Protein AF-A0A060X430-F1 (afdb_monomer_lite)

Organism: Oncorhynchus mykiss (NCBI:txid8022)

InterPro domains:
  IPR012926 TMEM120A/B [PF07851] (10-224)
  IPR012926 TMEM120A/B [PTHR21433] (5-221)

Structure (mmCIF, N/CA/C/O backbone):
data_AF-A0A060X430-F1
#
_entry.id   AF-A0A060X430-F1
#
loop_
_atom_site.group_PDB
_atom_site.id
_atom_site.type_symbol
_atom_site.label_atom_id
_atom_site.label_alt_id
_atom_site.label_comp_id
_atom_site.label_asym_id
_atom_site.label_entity_id
_atom_site.label_seq_id
_atom_site.pdbx_PDB_ins_code
_atom_site.Cartn_x
_atom_site.Cartn_y
_atom_site.Cartn_z
_atom_site.occupancy
_atom_site.B_iso_or_equiv
_atom_site.auth_seq_id
_atom_site.auth_comp_id
_atom_site.auth_asym_id
_atom_site.auth_atom_id
_atom_site.pdbx_PDB_model_num
ATOM 1 N N . MET A 1 1 ? -22.296 20.755 -45.616 1.00 52.59 1 MET A N 1
ATOM 2 C CA . MET A 1 1 ? -21.289 21.792 -45.305 1.00 52.59 1 MET A CA 1
ATOM 3 C C . MET A 1 1 ? -20.437 21.275 -44.155 1.00 52.59 1 MET A C 1
ATOM 5 O O . MET A 1 1 ? -21.030 20.718 -43.238 1.00 52.59 1 MET A O 1
ATOM 9 N N . PRO A 1 2 ? -19.099 21.364 -44.216 1.00 56.28 2 PRO A N 1
ATOM 10 C CA . PRO A 1 2 ? -18.246 21.009 -43.081 1.00 56.28 2 PRO A CA 1
ATOM 11 C C . PRO A 1 2 ? -18.562 21.927 -41.885 1.00 56.28 2 PRO A C 1
ATOM 13 O O . PRO A 1 2 ? -18.931 23.084 -42.114 1.00 56.28 2 PRO A O 1
ATOM 16 N N . PRO A 1 3 ? -18.471 21.435 -40.635 1.00 65.56 3 PRO A N 1
ATOM 17 C CA . PRO A 1 3 ? -18.712 22.267 -39.459 1.00 65.56 3 PRO A CA 1
ATOM 18 C C . PRO A 1 3 ? -17.780 23.484 -39.492 1.00 65.56 3 PRO A C 1
ATOM 20 O O . PRO A 1 3 ? -16.596 23.360 -39.813 1.00 65.56 3 PRO A O 1
ATOM 23 N N . SER A 1 4 ? -18.327 24.673 -39.226 1.00 80.75 4 SER A N 1
ATOM 24 C CA . SER A 1 4 ? -17.532 25.900 -39.214 1.00 80.75 4 SER A CA 1
ATOM 25 C C . SER A 1 4 ? -16.516 25.839 -38.071 1.00 80.75 4 SER A C 1
ATOM 27 O O . SER A 1 4 ? -16.811 25.331 -36.990 1.00 80.75 4 SER A O 1
ATOM 29 N N . LEU A 1 5 ? -15.317 26.384 -38.293 1.00 84.00 5 LEU A N 1
ATOM 30 C CA . LEU A 1 5 ? -14.271 26.481 -37.265 1.00 84.00 5 LEU A CA 1
ATOM 31 C C . LEU A 1 5 ? -14.801 27.127 -35.971 1.00 84.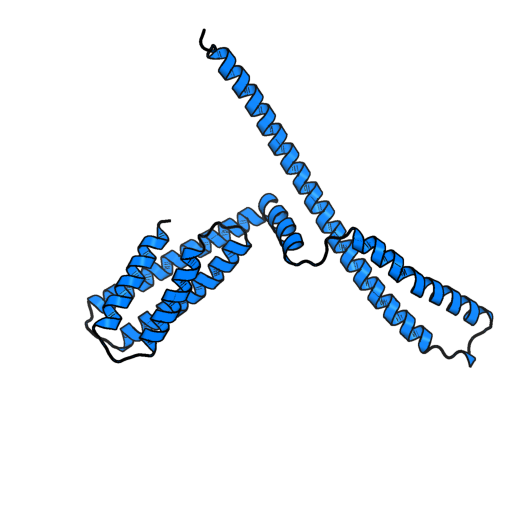00 5 LEU A C 1
ATOM 33 O O . LEU A 1 5 ? -14.428 26.730 -34.874 1.00 84.00 5 LEU A O 1
ATOM 37 N N . THR A 1 6 ? -15.724 28.079 -36.106 1.00 86.19 6 THR A N 1
ATOM 38 C CA . THR A 1 6 ? -16.410 28.740 -34.994 1.00 86.19 6 THR A CA 1
ATOM 39 C C . THR A 1 6 ? -17.241 27.769 -34.153 1.00 86.19 6 THR A C 1
ATOM 41 O O . THR A 1 6 ? -17.176 27.835 -32.931 1.00 86.19 6 THR A O 1
ATOM 44 N N . ALA A 1 7 ? -17.970 26.838 -34.780 1.00 88.25 7 ALA A N 1
ATOM 45 C CA . ALA A 1 7 ? -18.732 25.820 -34.058 1.00 88.25 7 ALA A CA 1
ATOM 46 C C . ALA A 1 7 ? -17.806 24.853 -33.301 1.00 88.25 7 ALA A C 1
ATOM 48 O O . ALA A 1 7 ? -18.084 24.509 -32.159 1.00 88.25 7 ALA A O 1
ATOM 49 N N . ALA A 1 8 ? -16.670 24.474 -33.900 1.00 87.31 8 ALA A N 1
ATOM 50 C CA . ALA A 1 8 ? -15.681 23.618 -33.243 1.00 87.31 8 ALA A CA 1
ATOM 51 C C . ALA A 1 8 ? -15.001 24.302 -32.040 1.00 87.31 8 ALA A C 1
ATOM 53 O O . ALA A 1 8 ? -14.771 23.659 -31.020 1.00 87.31 8 ALA A O 1
ATOM 54 N N . LEU A 1 9 ? -14.702 25.603 -32.135 1.00 89.62 9 LEU A N 1
ATOM 55 C CA . LEU A 1 9 ? -14.130 26.376 -31.025 1.00 89.62 9 LEU A CA 1
ATOM 56 C C . LEU A 1 9 ? -15.118 26.545 -29.866 1.00 89.62 9 LEU A C 1
ATOM 58 O O . LEU A 1 9 ? -14.723 26.450 -28.708 1.00 89.62 9 LEU A O 1
ATOM 62 N N . GLN A 1 10 ? -16.394 26.768 -30.174 1.00 92.12 10 GLN A N 1
ATOM 63 C CA . GLN A 1 10 ? -17.435 26.891 -29.159 1.00 92.12 10 GLN A CA 1
ATOM 64 C C . GLN A 1 10 ? -17.684 25.556 -28.438 1.00 92.12 10 GLN A C 1
ATOM 66 O O . GLN A 1 10 ? -17.832 25.539 -27.217 1.00 92.12 10 GLN A O 1
ATOM 71 N N . GLU A 1 11 ? -17.662 24.441 -29.175 1.00 93.38 11 GLU A N 1
ATOM 72 C CA . GLU A 1 11 ? -17.731 23.092 -28.601 1.00 93.38 11 GLU A CA 1
ATOM 73 C C . GLU A 1 11 ? -16.529 22.811 -27.686 1.00 93.38 11 GLU A C 1
ATOM 75 O O . GLU A 1 11 ? -16.696 22.340 -26.564 1.00 93.38 11 GLU A O 1
ATOM 80 N N . TRP A 1 12 ? -15.316 23.169 -28.123 1.00 89.62 12 TRP A N 1
ATOM 81 C CA . TRP A 1 12 ? -14.106 23.027 -27.311 1.00 89.62 12 TRP A CA 1
ATOM 82 C C . TRP A 1 12 ? -14.192 23.808 -25.994 1.00 89.62 12 TRP A C 1
ATOM 84 O O . TRP A 1 12 ? -13.845 23.284 -24.939 1.00 89.62 12 TRP A O 1
ATOM 94 N N . GLU A 1 13 ? -14.702 25.041 -26.026 1.00 91.44 13 GLU A N 1
ATOM 95 C CA . GLU A 1 13 ? -14.879 25.842 -24.812 1.00 91.44 13 GLU A CA 1
ATOM 96 C C . GLU A 1 13 ? -15.921 25.232 -23.854 1.00 91.44 13 GLU A C 1
ATOM 98 O O . GLU A 1 13 ? -15.775 25.335 -22.633 1.00 91.44 13 GLU A O 1
ATOM 103 N N . SER A 1 14 ? -16.959 24.575 -24.385 1.00 93.25 14 SER A N 1
ATOM 104 C CA . SER A 1 14 ? -17.915 23.808 -23.575 1.00 93.25 14 SER A CA 1
ATOM 105 C C . SER A 1 14 ? -17.239 22.610 -22.909 1.00 93.25 14 SER A C 1
ATOM 107 O O . SER A 1 14 ? -17.350 22.436 -21.694 1.00 93.25 14 SER A O 1
ATOM 109 N N . LEU A 1 15 ? -16.469 21.835 -23.678 1.00 89.69 15 LEU A N 1
ATOM 110 C CA . LEU A 1 15 ? -15.737 20.669 -23.179 1.00 89.69 15 LEU A CA 1
ATOM 111 C C . LEU A 1 15 ? -14.709 21.041 -22.105 1.00 89.69 15 LEU A C 1
ATOM 113 O O . LEU A 1 15 ? -14.573 20.323 -21.117 1.00 89.69 15 LEU A O 1
ATOM 117 N N . GLU A 1 16 ? -14.020 22.174 -22.248 1.00 85.62 16 GLU A N 1
ATOM 118 C CA . GLU A 1 16 ? -13.063 22.650 -21.243 1.00 85.62 16 GLU A CA 1
ATOM 119 C C . GLU A 1 16 ? -13.767 23.007 -19.919 1.00 85.62 16 GLU A C 1
ATOM 121 O O . GLU A 1 16 ? -13.288 22.677 -18.831 1.00 85.62 16 GLU A O 1
ATOM 126 N N . LYS A 1 17 ? -14.956 23.622 -19.988 1.00 90.88 17 LYS A N 1
ATOM 127 C CA . LYS A 1 17 ? -15.771 23.916 -18.795 1.00 90.88 17 LYS A CA 1
ATOM 128 C C . LYS A 1 17 ? -16.249 22.636 -18.112 1.00 90.88 17 LYS A C 1
ATOM 130 O O . LYS A 1 17 ? -16.155 22.534 -16.888 1.00 90.88 17 LYS A O 1
ATOM 135 N N . GLU A 1 18 ? -16.729 21.661 -18.880 1.00 90.62 18 GLU A N 1
ATOM 136 C CA . GLU A 1 18 ? -17.130 20.348 -18.358 1.00 90.62 18 GLU A CA 1
ATOM 137 C C . GLU A 1 18 ? -15.950 19.615 -17.714 1.00 90.62 18 GLU A C 1
ATOM 139 O O . GLU A 1 18 ? -16.073 19.080 -16.610 1.00 90.62 18 GLU A O 1
ATOM 144 N N . TYR A 1 19 ? -14.779 19.651 -18.349 1.00 75.31 19 TYR A N 1
ATOM 145 C CA . TYR A 1 19 ? -13.559 19.063 -17.810 1.00 75.31 19 TYR A CA 1
ATOM 146 C C . TYR A 1 19 ? -13.201 19.651 -16.439 1.00 75.31 19 TYR A C 1
ATOM 148 O O . TYR A 1 19 ? -12.973 18.898 -15.487 1.00 75.31 19 TYR A O 1
ATOM 156 N N . HIS A 1 20 ? -13.234 20.976 -16.287 1.00 77.00 20 HIS A N 1
ATOM 157 C CA . HIS A 1 20 ? -12.988 21.618 -14.994 1.00 77.00 20 HIS A CA 1
ATOM 158 C C . HIS A 1 20 ? -14.018 21.229 -13.922 1.00 77.00 20 HIS A C 1
ATOM 160 O O . HIS A 1 20 ? -13.641 20.964 -12.777 1.00 77.00 20 HIS A O 1
ATOM 166 N N . GLN A 1 21 ? -15.300 21.119 -14.278 1.00 87.88 21 GLN A N 1
ATOM 167 C CA . GLN A 1 21 ? -16.338 20.653 -13.348 1.00 87.88 21 GLN A CA 1
ATOM 168 C C . GLN A 1 21 ? -16.114 19.200 -12.908 1.00 87.88 21 GLN A C 1
ATOM 170 O O . GLN A 1 21 ? -16.306 18.863 -11.733 1.00 87.88 21 GLN A O 1
ATOM 175 N N . ILE A 1 22 ? -15.671 18.335 -13.825 1.00 79.31 22 ILE A N 1
ATOM 176 C CA . ILE A 1 22 ? -15.309 16.946 -13.519 1.00 79.31 22 ILE A CA 1
ATOM 177 C C . ILE A 1 22 ? -14.115 16.909 -12.561 1.00 79.31 22 ILE A C 1
ATOM 179 O O . ILE 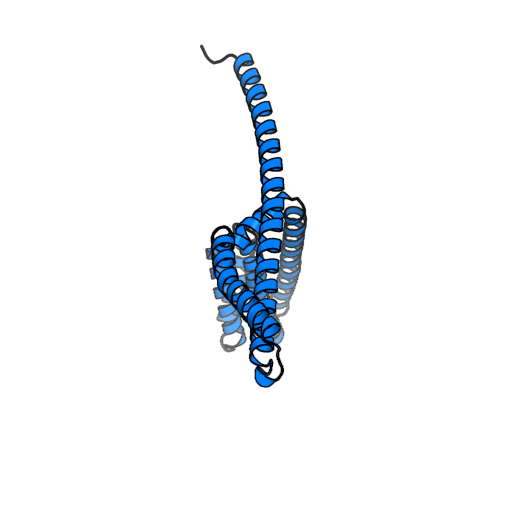A 1 22 ? -14.147 16.162 -11.580 1.00 79.31 22 ILE A O 1
ATOM 183 N N . GLN A 1 23 ? -13.086 17.731 -12.791 1.00 74.31 23 GLN A N 1
ATOM 184 C CA . GLN A 1 23 ? -11.925 17.819 -11.900 1.00 74.31 23 GLN A CA 1
ATOM 185 C C . GLN A 1 23 ? -12.320 18.238 -10.478 1.00 74.31 23 GLN A C 1
ATOM 187 O O . GLN A 1 23 ? -11.864 17.631 -9.504 1.00 74.31 23 GLN A O 1
ATOM 192 N N . GLU A 1 24 ? -13.189 19.241 -10.338 1.00 75.56 24 GLU A N 1
ATOM 193 C CA . GLU A 1 24 ? -13.670 19.688 -9.030 1.00 75.56 24 GLU A CA 1
ATOM 194 C C . GLU A 1 24 ? -14.523 18.618 -8.335 1.00 75.56 24 GLU A C 1
ATOM 196 O O . GLU A 1 24 ? -14.308 18.317 -7.157 1.00 75.56 24 GLU A O 1
ATOM 201 N N . SER A 1 25 ? -15.436 17.986 -9.074 1.00 79.12 25 SER A N 1
ATOM 202 C CA . SER A 1 25 ? -16.277 16.898 -8.562 1.00 79.12 25 SER A CA 1
ATOM 203 C C . SER A 1 25 ? -15.438 15.709 -8.093 1.00 79.12 25 SER A C 1
ATOM 205 O O . SER A 1 25 ? -15.682 15.153 -7.021 1.00 79.12 25 SER A O 1
ATOM 207 N N . HIS A 1 26 ? -14.399 15.352 -8.850 1.00 78.06 26 HIS A N 1
ATOM 208 C CA . HIS A 1 26 ? -13.452 14.303 -8.484 1.00 78.06 26 HIS A CA 1
ATOM 209 C C . HIS A 1 26 ? -12.678 14.658 -7.206 1.00 78.06 26 HIS A C 1
ATOM 211 O O . HIS A 1 26 ? -12.554 13.825 -6.305 1.00 78.06 26 HIS A O 1
ATOM 217 N N . ARG A 1 27 ? -12.220 15.911 -7.072 1.00 75.56 27 ARG A N 1
ATOM 218 C CA . ARG A 1 27 ? -11.559 16.402 -5.852 1.00 75.56 27 ARG A CA 1
ATOM 219 C C . ARG A 1 27 ? -12.471 16.273 -4.628 1.00 75.56 27 ARG A C 1
ATOM 221 O O . ARG A 1 27 ? -12.027 15.789 -3.588 1.00 75.56 27 ARG A O 1
ATOM 228 N N . LEU A 1 28 ? -13.736 16.675 -4.746 1.00 82.75 28 LEU A N 1
ATOM 229 C CA . LEU A 1 28 ? -14.722 16.565 -3.664 1.00 82.75 28 LEU A CA 1
ATOM 230 C C . LEU A 1 28 ? -15.023 15.106 -3.302 1.00 82.75 28 LEU A C 1
ATOM 232 O O . LEU A 1 28 ? -15.065 14.765 -2.119 1.00 82.75 28 LEU A O 1
ATOM 236 N N . TYR A 1 29 ? -15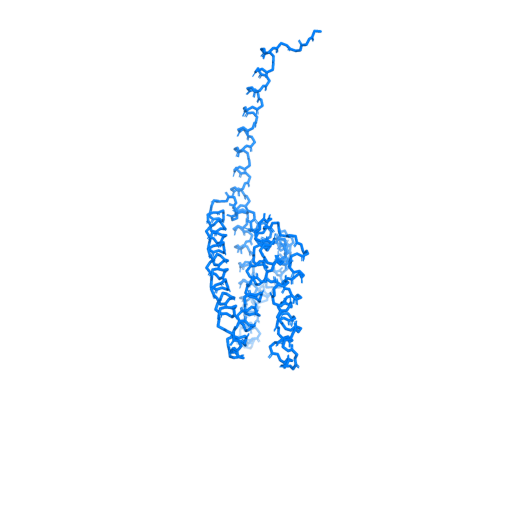.189 14.241 -4.304 1.00 81.94 29 TYR A N 1
ATOM 237 C CA . TYR A 1 29 ? -15.383 12.804 -4.107 1.00 81.94 29 TYR A CA 1
ATOM 238 C C . TYR A 1 29 ? -14.269 12.200 -3.242 1.00 81.94 29 TYR A C 1
ATOM 240 O O . TYR A 1 29 ? -14.547 11.480 -2.283 1.00 81.94 29 TYR A O 1
ATOM 248 N N . LEU A 1 30 ? -13.014 12.550 -3.520 1.00 74.44 30 LEU A N 1
ATOM 249 C CA . LEU A 1 30 ? -11.864 12.028 -2.785 1.00 74.44 30 LEU A CA 1
ATOM 250 C C . LEU A 1 30 ? -11.787 12.530 -1.348 1.00 74.44 30 LEU A C 1
ATOM 252 O O . LEU A 1 30 ? -11.510 11.738 -0.450 1.00 74.44 30 LEU A O 1
ATOM 256 N N . GLN A 1 31 ? -12.095 13.808 -1.114 1.00 77.56 31 GLN A N 1
ATOM 257 C CA . GLN A 1 31 ? -12.196 14.345 0.246 1.00 77.56 31 GLN A CA 1
ATOM 258 C C . GLN A 1 31 ? -13.240 13.573 1.064 1.00 77.56 31 GLN A C 1
ATOM 260 O O . GLN A 1 31 ? -12.985 13.178 2.201 1.00 77.56 31 GLN A O 1
ATOM 265 N N . LYS A 1 32 ? -14.402 13.279 0.469 1.00 84.31 32 LYS A N 1
ATOM 266 C CA . LYS A 1 32 ? -15.442 12.480 1.129 1.00 84.31 32 LYS A CA 1
ATOM 267 C C . LYS A 1 32 ? -15.033 11.032 1.349 1.00 84.31 32 LYS A C 1
ATOM 269 O O . LYS A 1 32 ? -15.343 10.470 2.399 1.00 84.31 32 LYS A O 1
ATOM 274 N N . LEU A 1 33 ? -14.297 10.444 0.416 1.00 80.62 33 LEU A N 1
ATOM 275 C CA . LEU A 1 33 ? -13.769 9.094 0.565 1.00 80.62 33 LEU A CA 1
ATOM 276 C C . LEU A 1 33 ? -12.767 8.998 1.732 1.00 80.62 33 LEU A C 1
ATOM 278 O O . LEU A 1 33 ? -12.808 8.034 2.500 1.00 80.62 33 LEU A O 1
ATOM 282 N N . GLU A 1 34 ? -11.918 10.009 1.916 1.00 76.69 34 GLU A N 1
ATOM 283 C CA . GLU A 1 34 ? -10.995 10.099 3.053 1.00 76.69 34 GLU A CA 1
ATOM 284 C C . GLU A 1 34 ? -11.733 10.242 4.393 1.00 76.69 34 GLU A C 1
ATOM 286 O O . GLU A 1 34 ? -11.451 9.495 5.338 1.00 76.69 34 GLU A O 1
ATOM 291 N N . GLU A 1 35 ? -12.715 11.148 4.470 1.00 83.88 35 GLU A N 1
ATOM 292 C CA . GLU A 1 35 ? -13.564 11.324 5.657 1.00 83.88 35 GLU A CA 1
ATOM 293 C C . GLU A 1 35 ? -14.230 9.997 6.061 1.00 83.88 35 GLU A C 1
ATOM 295 O O . GLU A 1 35 ? -14.165 9.584 7.225 1.00 83.88 35 GLU A O 1
ATOM 300 N N . VAL A 1 36 ? -14.815 9.289 5.089 1.00 84.69 36 VAL A N 1
ATOM 301 C CA . VAL A 1 36 ? -15.457 7.984 5.300 1.00 84.69 36 VAL A CA 1
ATOM 302 C C . VAL A 1 36 ? -14.445 6.939 5.773 1.00 84.69 36 VAL A C 1
ATOM 304 O O . VAL A 1 36 ? -14.709 6.240 6.752 1.00 84.69 36 VAL A O 1
ATOM 307 N N . SER A 1 37 ? -13.268 6.861 5.151 1.00 80.69 37 SER A N 1
ATOM 308 C CA . SER A 1 37 ? -12.202 5.925 5.539 1.00 80.69 37 SER A CA 1
ATOM 309 C C . SER A 1 37 ? -11.743 6.139 6.989 1.00 80.69 37 SER A C 1
ATOM 311 O O . SER A 1 37 ? -11.603 5.188 7.772 1.00 80.69 37 SER A O 1
ATOM 313 N N . LYS A 1 38 ? -11.594 7.401 7.407 1.00 83.00 38 LYS A N 1
ATOM 314 C CA . LYS A 1 38 ? -11.251 7.757 8.791 1.00 83.00 38 LYS A CA 1
ATOM 315 C C . LYS A 1 38 ? -12.338 7.320 9.774 1.00 83.00 38 LYS A C 1
ATOM 317 O O . LYS A 1 38 ? -12.024 6.734 10.814 1.00 83.00 38 LYS A O 1
ATOM 322 N N . LEU A 1 39 ? -13.607 7.562 9.447 1.00 88.75 39 LEU A N 1
ATOM 323 C CA . LEU A 1 39 ? -14.743 7.126 10.265 1.00 88.75 39 LEU A CA 1
ATOM 324 C C . LEU A 1 39 ? -14.808 5.598 10.380 1.00 88.75 39 LEU A C 1
ATOM 326 O O . LEU A 1 39 ? -14.983 5.081 11.485 1.00 88.75 39 LEU A O 1
ATOM 330 N N . GLN A 1 40 ? -14.589 4.873 9.282 1.00 86.81 40 GLN A N 1
ATOM 331 C CA . GLN A 1 40 ? -14.562 3.407 9.260 1.00 86.81 40 GLN A CA 1
ATOM 332 C C . GLN A 1 40 ? -13.466 2.838 10.175 1.00 86.81 40 GLN A C 1
ATOM 334 O O . GLN A 1 40 ? -13.731 1.932 10.973 1.00 86.81 40 GLN A O 1
ATOM 339 N N . SER A 1 41 ? -12.248 3.390 10.112 1.00 84.06 41 SER A N 1
ATOM 340 C CA . SER A 1 41 ? -11.127 2.992 10.979 1.00 84.06 41 SER A CA 1
ATOM 341 C C . SER A 1 41 ? -11.419 3.255 12.462 1.00 84.06 41 SER A C 1
ATOM 343 O O . SER A 1 41 ? -11.209 2.385 13.317 1.00 84.06 41 SER A O 1
ATOM 345 N N . ASN A 1 42 ? -11.964 4.435 12.772 1.00 88.25 42 ASN A N 1
ATOM 346 C CA . ASN A 1 42 ? -12.328 4.818 14.135 1.00 88.25 42 ASN A CA 1
ATOM 347 C C . ASN A 1 42 ? -13.437 3.923 14.702 1.00 88.25 42 ASN A C 1
ATOM 349 O O . ASN A 1 42 ? -13.336 3.474 15.847 1.00 88.25 42 ASN A O 1
ATOM 353 N N . CYS A 1 43 ? -14.467 3.634 13.904 1.00 89.94 43 CYS A N 1
ATOM 354 C CA . CYS A 1 43 ? -15.567 2.750 14.279 1.00 89.94 43 CYS A CA 1
ATOM 355 C C . CYS A 1 43 ? -15.049 1.333 14.565 1.00 89.94 43 CYS A C 1
ATOM 357 O O . CYS A 1 43 ? -15.244 0.816 15.666 1.00 89.94 43 CYS A O 1
ATOM 359 N N . SER A 1 44 ? -14.272 0.766 13.635 1.00 88.38 44 SER A N 1
ATOM 360 C CA . SER A 1 44 ? -13.663 -0.566 13.776 1.00 88.38 44 SER A CA 1
ATOM 361 C C . SER A 1 44 ? -12.814 -0.680 15.047 1.00 88.38 44 SER A C 1
ATOM 363 O O . SER A 1 44 ? -12.944 -1.629 15.822 1.00 88.38 44 SER A O 1
ATOM 365 N N . SER A 1 45 ? -11.959 0.316 15.295 1.00 89.44 45 SER A N 1
ATOM 366 C CA . SER A 1 45 ? -11.080 0.352 16.470 1.00 89.44 45 SER A CA 1
ATOM 367 C C . SER A 1 45 ? -11.870 0.494 17.774 1.00 89.44 45 SER A C 1
ATOM 369 O O . SER A 1 45 ? -11.545 -0.147 18.777 1.00 89.44 45 SER A O 1
ATOM 371 N N . SER A 1 46 ? -12.937 1.296 17.766 1.00 92.50 46 SER A N 1
ATOM 372 C CA . SER A 1 46 ? -13.803 1.504 18.932 1.00 92.50 46 SER A CA 1
ATOM 373 C C . SER A 1 46 ? -14.598 0.247 19.280 1.00 92.50 46 SER A C 1
ATOM 375 O O . SER A 1 46 ? -14.633 -0.137 20.451 1.00 92.50 46 SER A O 1
ATOM 377 N N . ILE A 1 47 ? -15.153 -0.443 18.277 1.00 91.25 47 ILE A N 1
ATOM 378 C CA . ILE A 1 47 ? -15.845 -1.729 18.445 1.00 91.25 47 ILE A CA 1
ATOM 379 C C . ILE A 1 47 ? -14.884 -2.775 19.019 1.00 91.25 47 ILE A C 1
ATOM 381 O O . ILE A 1 47 ? -15.205 -3.432 20.012 1.00 91.25 47 ILE A O 1
ATOM 385 N N . ALA A 1 48 ? -13.674 -2.894 18.463 1.00 89.88 48 ALA A N 1
ATOM 386 C CA . ALA A 1 48 ? -12.661 -3.826 18.960 1.00 89.88 48 ALA A CA 1
ATOM 387 C C . ALA A 1 48 ? -12.287 -3.544 20.427 1.00 89.88 48 ALA A C 1
ATOM 389 O O . ALA A 1 48 ? -12.264 -4.457 21.260 1.00 89.88 48 ALA A O 1
ATOM 390 N N . ARG A 1 49 ? -12.068 -2.268 20.772 1.00 93.25 49 ARG A N 1
ATOM 391 C CA . ARG A 1 49 ? -11.772 -1.839 22.146 1.00 93.25 49 ARG A CA 1
ATOM 392 C C . ARG A 1 49 ? -12.925 -2.159 23.096 1.00 93.25 49 ARG A C 1
ATOM 394 O O . ARG A 1 49 ? -12.692 -2.667 24.193 1.00 93.25 49 ARG A O 1
ATOM 401 N N . GLN A 1 50 ? -14.164 -1.880 22.697 1.00 92.75 50 GLN A N 1
ATOM 402 C CA . GLN A 1 50 ? -15.332 -2.136 23.535 1.00 92.75 50 GLN A CA 1
ATOM 403 C C . GLN A 1 50 ? -15.581 -3.636 23.722 1.00 92.75 50 GLN A C 1
ATOM 405 O O . GLN A 1 50 ? -15.872 -4.051 24.844 1.00 92.75 50 GLN A O 1
ATOM 410 N N . ARG A 1 51 ? -15.387 -4.464 22.686 1.00 90.19 51 ARG A N 1
ATOM 411 C CA . ARG A 1 51 ? -15.433 -5.933 22.800 1.00 90.19 51 ARG A CA 1
ATOM 412 C C . ARG A 1 51 ? -14.438 -6.459 23.833 1.00 90.19 51 ARG A C 1
ATOM 414 O O . ARG A 1 51 ? -14.825 -7.277 24.665 1.00 90.19 51 ARG A O 1
ATOM 421 N N . SER A 1 52 ? -13.198 -5.960 23.828 1.00 90.12 52 SER A N 1
ATOM 422 C CA . SER A 1 52 ? -12.201 -6.333 24.844 1.00 90.12 52 SER A CA 1
ATOM 423 C C . SER A 1 52 ? -12.680 -5.968 26.249 1.00 90.12 52 SER A C 1
ATOM 425 O O . SER A 1 52 ? -12.754 -6.832 27.116 1.00 90.12 52 SER A O 1
ATOM 427 N N . ARG A 1 53 ? -13.116 -4.719 26.459 1.00 91.81 53 ARG A N 1
ATOM 428 C CA . ARG A 1 53 ? -13.585 -4.260 27.778 1.00 91.81 53 ARG A CA 1
ATOM 429 C C . ARG A 1 53 ? -14.814 -5.023 28.274 1.00 91.81 53 ARG A C 1
ATOM 431 O O . ARG A 1 53 ? -14.926 -5.274 29.468 1.00 91.81 53 ARG A O 1
ATOM 438 N N . LEU A 1 54 ? -15.739 -5.392 27.386 1.00 90.75 54 LEU A N 1
ATOM 439 C CA . LEU A 1 54 ? -16.910 -6.200 27.745 1.00 90.75 54 LEU A CA 1
ATOM 440 C C . LEU A 1 54 ? -16.518 -7.629 28.128 1.00 90.75 54 LEU A C 1
ATOM 442 O O . LEU A 1 54 ? -17.107 -8.190 29.051 1.00 90.75 54 LEU A O 1
ATOM 446 N N . LYS A 1 55 ? -15.508 -8.205 27.466 1.00 89.31 55 LYS A N 1
ATOM 447 C CA . LYS A 1 55 ? -14.943 -9.506 27.840 1.00 89.31 55 LYS A CA 1
ATOM 448 C C . LYS A 1 55 ? -14.319 -9.450 29.236 1.00 89.31 55 LYS A C 1
ATOM 450 O O . LYS A 1 55 ? -14.622 -10.316 30.056 1.00 89.31 55 LYS A O 1
ATOM 455 N N . ASP A 1 56 ? -13.535 -8.414 29.524 1.00 90.38 56 ASP A N 1
ATOM 456 C CA . ASP A 1 56 ? -12.917 -8.205 30.839 1.00 90.38 56 ASP A CA 1
ATOM 457 C C . ASP A 1 56 ? -13.986 -7.995 31.923 1.00 90.38 56 ASP A C 1
ATOM 459 O O . ASP A 1 56 ? -13.952 -8.635 32.974 1.00 90.38 56 ASP A O 1
ATOM 463 N N . MET A 1 57 ? -15.007 -7.178 31.637 1.00 87.06 57 MET A N 1
ATOM 464 C CA . MET A 1 57 ? -16.144 -6.949 32.535 1.00 87.06 57 MET A CA 1
ATOM 465 C C . MET A 1 57 ? -16.907 -8.245 32.828 1.00 87.06 57 MET A C 1
ATOM 467 O O . MET A 1 57 ? -17.217 -8.538 33.980 1.00 87.06 57 MET A O 1
ATOM 471 N N . SER A 1 58 ? -17.158 -9.068 31.806 1.00 87.25 58 SER A N 1
ATOM 472 C CA . SER A 1 58 ? -17.796 -10.377 31.978 1.00 87.25 58 SER A CA 1
ATOM 473 C C . SER A 1 58 ? -16.967 -11.306 32.875 1.00 87.25 58 SER A C 1
ATOM 475 O O . SER A 1 58 ? -17.527 -12.035 33.694 1.00 87.25 58 SER A O 1
ATOM 477 N N . GLN A 1 59 ? -15.633 -11.269 32.772 1.00 87.62 59 GLN A N 1
ATOM 478 C CA . GLN A 1 59 ? -14.747 -12.041 33.649 1.00 87.62 59 GLN A CA 1
ATOM 479 C C . GLN A 1 59 ? -14.763 -11.535 35.095 1.00 87.62 59 GLN A C 1
ATOM 481 O O . GLN A 1 59 ? -14.800 -12.355 36.012 1.00 87.62 59 GLN A O 1
ATOM 486 N N . LEU A 1 60 ? -14.767 -10.217 35.311 1.00 85.62 60 LEU A N 1
ATOM 487 C CA . LEU A 1 60 ? -14.885 -9.626 36.648 1.00 85.62 60 LEU A CA 1
ATOM 488 C C . LEU A 1 60 ? -16.214 -10.014 37.307 1.00 85.62 60 LEU A C 1
ATOM 490 O O . LEU A 1 60 ? -16.218 -10.484 38.441 1.00 85.62 60 LEU A O 1
ATOM 494 N N . MET A 1 61 ? -17.321 -9.939 36.566 1.00 81.69 61 MET A N 1
ATOM 495 C CA . MET A 1 61 ? -18.647 -10.329 37.061 1.00 81.69 61 MET A CA 1
ATOM 496 C C . MET A 1 61 ? -18.757 -11.808 37.425 1.00 81.69 61 MET A C 1
ATOM 498 O O . MET A 1 61 ? -19.492 -12.158 38.344 1.00 81.69 61 MET A O 1
ATOM 502 N N . LYS A 1 62 ? -18.032 -12.689 36.727 1.00 81.88 62 LYS A N 1
ATOM 503 C CA . LYS A 1 62 ? -17.954 -14.114 37.088 1.00 81.88 62 LYS A CA 1
ATOM 504 C C . LYS A 1 62 ? -17.179 -14.353 38.386 1.00 81.88 62 LYS A C 1
ATOM 506 O O . LYS A 1 62 ? -17.429 -15.355 39.043 1.00 81.88 62 LYS A O 1
ATOM 511 N N . LYS A 1 63 ? -16.239 -13.467 38.733 1.00 82.06 63 LYS A N 1
ATOM 512 C CA . LYS A 1 63 ? -15.430 -13.543 39.960 1.00 82.06 63 LYS A CA 1
ATOM 513 C C . LYS A 1 63 ? -16.101 -12.881 41.170 1.00 82.06 63 LYS A C 1
ATOM 515 O O . LYS A 1 63 ? -15.644 -13.095 42.288 1.00 82.06 63 LYS A O 1
ATOM 520 N N . CYS A 1 64 ? -17.154 -12.083 40.972 1.00 76.62 64 CYS A N 1
ATOM 521 C CA . CYS A 1 64 ? -17.923 -11.503 42.072 1.00 76.62 64 CYS A CA 1
ATOM 522 C C . CYS A 1 64 ? -18.611 -12.603 42.889 1.00 76.62 64 CYS A C 1
ATOM 524 O O . CYS A 1 64 ? -19.357 -13.423 42.351 1.00 76.62 64 CYS A O 1
ATOM 526 N N . ASN A 1 65 ? -18.363 -12.602 44.199 1.00 69.81 65 ASN A N 1
ATOM 527 C CA . ASN A 1 65 ? -18.884 -13.616 45.101 1.00 69.81 65 ASN A CA 1
ATOM 528 C C . ASN A 1 65 ? -20.345 -13.297 45.453 1.00 69.81 65 ASN A C 1
ATOM 530 O O . ASN A 1 65 ? -20.615 -12.322 46.154 1.00 69.81 65 ASN A O 1
ATOM 534 N N . LYS A 1 66 ? -21.284 -14.104 44.944 1.00 67.19 66 LYS A N 1
ATOM 535 C CA . LYS A 1 66 ? -22.738 -13.881 45.075 1.00 67.19 66 LYS A CA 1
ATOM 536 C C . LYS A 1 66 ? -23.245 -13.874 46.518 1.00 67.19 66 LYS A C 1
ATOM 538 O O . LYS A 1 66 ? -24.249 -13.241 46.795 1.00 67.19 66 LYS A O 1
ATOM 543 N N . GLU A 1 67 ? -22.525 -14.518 47.429 1.00 61.81 67 GLU A N 1
ATOM 544 C CA . GLU A 1 67 ? -22.874 -14.626 48.853 1.00 61.81 67 GLU A CA 1
ATOM 545 C C . GLU A 1 67 ? -22.700 -13.315 49.640 1.00 61.81 67 GLU A C 1
ATOM 547 O O . GLU A 1 67 ? -23.173 -13.207 50.766 1.00 61.81 67 GLU A O 1
ATOM 552 N N . ARG A 1 68 ? -22.010 -12.317 49.069 1.00 62.81 68 ARG A N 1
ATOM 553 C CA . ARG A 1 68 ? -21.703 -11.030 49.722 1.00 62.81 68 ARG A CA 1
ATOM 554 C C . ARG A 1 68 ? -22.523 -9.849 49.192 1.00 62.81 68 ARG A C 1
ATOM 556 O O . ARG A 1 68 ? -22.255 -8.718 49.586 1.00 62.81 68 ARG A O 1
ATOM 563 N N . LEU A 1 69 ? -23.445 -10.102 48.266 1.00 71.88 69 LEU A N 1
ATOM 564 C CA . LEU A 1 69 ? -24.187 -9.088 47.516 1.00 71.88 69 LEU A CA 1
ATOM 565 C C . LEU A 1 69 ? -25.606 -8.945 48.076 1.00 71.88 69 LEU A C 1
ATOM 567 O O . LEU A 1 69 ? -26.228 -9.941 48.445 1.00 71.88 69 LEU A O 1
ATOM 571 N N . THR A 1 70 ? -26.112 -7.713 48.143 1.00 78.94 70 THR A N 1
ATOM 572 C CA . THR A 1 70 ? -27.515 -7.461 48.505 1.00 78.94 70 THR A CA 1
ATOM 573 C C . THR A 1 70 ? -28.457 -7.874 47.368 1.00 78.94 70 THR A C 1
ATOM 575 O O . THR A 1 70 ? -28.036 -8.054 46.225 1.00 78.94 70 THR A O 1
ATOM 578 N N . GLU A 1 71 ? -29.749 -8.032 47.658 1.00 77.06 71 GLU A N 1
ATOM 579 C CA . GLU A 1 71 ? -30.761 -8.406 46.656 1.00 77.06 71 GLU A CA 1
ATOM 580 C C . GLU A 1 71 ? -30.839 -7.383 45.497 1.00 77.06 71 GLU A C 1
ATOM 582 O O . GLU A 1 71 ? -31.006 -7.750 44.331 1.00 77.06 71 GLU A O 1
ATOM 587 N N . GLU A 1 72 ? -30.589 -6.105 45.796 1.00 77.62 72 GLU A N 1
ATOM 588 C CA . GLU A 1 72 ? -30.475 -5.010 44.824 1.00 77.62 72 GLU A CA 1
ATOM 589 C C . GLU A 1 72 ? -29.203 -5.119 43.964 1.00 77.62 72 GLU A C 1
ATOM 591 O O . GLU A 1 72 ? -29.252 -4.926 42.743 1.00 77.62 72 GLU A O 1
ATOM 596 N N . ASP A 1 73 ? -28.072 -5.510 44.557 1.00 79.25 73 ASP A N 1
ATOM 597 C CA . ASP A 1 73 ? -26.823 -5.739 43.821 1.00 79.25 73 ASP A CA 1
ATOM 598 C C . ASP A 1 73 ? -26.927 -6.937 42.862 1.00 79.25 73 ASP A C 1
ATOM 600 O O . ASP A 1 73 ? -26.349 -6.936 41.773 1.00 79.25 73 ASP A O 1
ATOM 604 N N . VAL A 1 74 ? -27.676 -7.978 43.238 1.00 80.50 74 VAL A N 1
ATOM 605 C CA . VAL A 1 74 ? -27.917 -9.143 42.371 1.00 80.50 74 VAL A CA 1
ATOM 606 C C . VAL A 1 74 ? -28.768 -8.747 41.165 1.00 80.50 74 VAL A C 1
ATOM 608 O O . VAL A 1 74 ? -28.442 -9.128 40.036 1.00 80.50 74 VAL A O 1
ATOM 611 N N . LYS A 1 75 ? -29.810 -7.936 41.378 1.00 83.25 75 LYS A N 1
ATOM 612 C CA . LYS A 1 75 ? -30.671 -7.434 40.301 1.00 83.25 75 LYS A CA 1
ATOM 613 C C . LYS A 1 75 ? -29.898 -6.551 39.317 1.00 83.25 75 LYS A C 1
ATOM 615 O O . LYS A 1 75 ? -29.962 -6.779 38.109 1.00 83.25 75 LYS A O 1
ATOM 620 N N . THR A 1 76 ? -29.113 -5.598 39.820 1.00 82.62 76 THR A N 1
ATOM 621 C CA . THR A 1 76 ? -28.279 -4.728 38.970 1.00 82.62 76 THR A CA 1
ATOM 622 C C . THR A 1 76 ? -27.213 -5.520 38.209 1.00 82.62 76 THR A C 1
ATOM 624 O O . THR A 1 76 ? -26.955 -5.254 37.033 1.00 82.62 76 THR A O 1
ATOM 627 N N . LEU A 1 77 ? -26.624 -6.549 38.825 1.00 82.56 77 LEU A N 1
ATOM 628 C CA . LEU A 1 77 ? -25.659 -7.428 38.164 1.00 82.56 77 LEU A CA 1
ATOM 629 C C . LEU A 1 77 ? -26.276 -8.191 36.984 1.00 82.56 77 LEU A C 1
ATOM 631 O O . LEU A 1 77 ? -25.618 -8.360 35.951 1.00 82.56 77 LEU A O 1
ATOM 635 N N . ASP A 1 78 ? -27.511 -8.666 37.123 1.00 82.94 78 ASP A N 1
ATOM 636 C CA . ASP A 1 78 ? -28.196 -9.396 36.058 1.00 82.94 78 ASP A CA 1
ATOM 637 C C . ASP A 1 78 ? -28.667 -8.467 34.927 1.00 82.94 78 ASP A C 1
ATOM 639 O O . ASP A 1 78 ? -28.465 -8.807 33.759 1.00 82.94 78 ASP A O 1
ATOM 643 N N . GLU A 1 79 ? -29.131 -7.250 35.232 1.00 86.56 79 GLU A N 1
ATOM 644 C CA . GLU A 1 79 ? -29.397 -6.213 34.218 1.00 86.56 79 GLU A CA 1
ATOM 645 C C . GLU A 1 79 ? -28.140 -5.906 33.385 1.00 86.56 79 GLU A C 1
ATOM 647 O O . GLU A 1 79 ? -28.172 -5.898 32.148 1.00 86.56 79 GLU A O 1
ATOM 652 N N . ILE A 1 80 ? -26.984 -5.731 34.036 1.00 84.88 80 ILE A N 1
ATOM 653 C CA . ILE A 1 80 ? -25.730 -5.456 33.324 1.00 84.88 80 ILE A CA 1
ATOM 654 C C . ILE A 1 80 ? -25.291 -6.662 32.477 1.00 84.88 80 ILE A C 1
ATOM 656 O O . ILE A 1 80 ? -24.785 -6.472 31.366 1.00 84.88 80 ILE A O 1
ATOM 660 N N . LYS A 1 81 ? -25.492 -7.904 32.936 1.00 84.62 81 LYS A N 1
ATOM 661 C CA . LYS A 1 81 ? -25.191 -9.101 32.127 1.00 84.62 81 LYS A CA 1
ATOM 662 C C . LYS A 1 81 ? -26.041 -9.171 30.867 1.00 84.62 81 LYS A C 1
ATOM 664 O O . LYS A 1 81 ? -25.497 -9.509 29.815 1.00 84.62 81 LYS A O 1
ATOM 669 N N . GLU A 1 82 ? -27.326 -8.851 30.952 1.00 86.38 82 GLU A N 1
ATOM 670 C CA . GLU A 1 82 ? -28.201 -8.820 29.778 1.00 86.38 82 GLU A CA 1
ATOM 671 C C . GLU A 1 82 ? -27.750 -7.739 28.786 1.00 86.38 82 GLU A C 1
ATOM 673 O O . GLU A 1 82 ? -27.590 -8.017 27.593 1.00 86.38 82 GLU A O 1
ATOM 678 N N . HIS A 1 83 ? -27.362 -6.554 29.267 1.00 85.56 83 HIS A N 1
ATOM 679 C CA . HIS A 1 83 ? -26.745 -5.534 28.412 1.00 85.56 83 HIS A CA 1
ATOM 680 C C . HIS A 1 83 ? -25.420 -5.989 27.775 1.00 85.56 83 HIS A C 1
ATOM 682 O O . HIS A 1 83 ? -25.154 -5.676 26.610 1.00 85.56 83 HIS A O 1
ATOM 688 N N . ILE A 1 84 ? -24.575 -6.729 28.502 1.00 84.69 84 ILE A N 1
ATOM 689 C CA . ILE A 1 84 ? -23.323 -7.288 27.965 1.00 84.69 84 ILE A CA 1
ATOM 690 C C . ILE A 1 84 ? -23.610 -8.332 26.876 1.00 84.69 84 ILE A C 1
ATOM 692 O O . ILE A 1 84 ? -22.868 -8.380 25.896 1.00 84.69 84 ILE A O 1
ATOM 696 N N . LYS A 1 85 ? -24.670 -9.138 27.012 1.00 84.56 85 LYS A N 1
ATOM 697 C CA . LYS A 1 85 ? -25.071 -10.148 26.017 1.00 84.56 85 LYS A CA 1
ATOM 698 C C . LYS A 1 85 ? -25.720 -9.547 24.769 1.00 84.56 85 LYS A C 1
ATOM 700 O O . LYS A 1 85 ? -25.535 -10.098 23.689 1.00 84.56 85 LYS A O 1
ATOM 705 N N . ALA A 1 86 ? -26.436 -8.429 24.895 1.00 86.62 86 ALA A N 1
ATOM 706 C CA . ALA A 1 86 ? -27.105 -7.775 23.767 1.00 86.62 86 ALA A CA 1
ATOM 707 C C . ALA A 1 86 ? -26.138 -6.991 22.855 1.00 86.62 86 ALA A C 1
ATOM 709 O O . ALA A 1 86 ? -26.286 -6.990 21.634 1.00 86.62 86 ALA A O 1
ATOM 710 N N . ARG A 1 87 ? -25.107 -6.352 23.428 1.00 85.06 87 ARG A N 1
ATOM 711 C CA . ARG A 1 87 ? -24.153 -5.489 22.695 1.00 85.06 87 ARG A CA 1
ATOM 712 C C . ARG A 1 87 ? -23.387 -6.162 21.537 1.00 85.06 87 ARG A C 1
ATOM 714 O O . ARG A 1 87 ? -23.182 -5.496 20.524 1.00 85.06 87 ARG A O 1
ATOM 721 N N . PRO A 1 88 ? -22.953 -7.435 21.626 1.00 87.50 88 PRO A N 1
ATOM 722 C CA . PRO A 1 88 ? -22.320 -8.140 20.513 1.00 87.50 88 PRO A CA 1
ATOM 723 C C . PRO A 1 88 ? -23.149 -8.176 19.225 1.00 87.50 88 PRO A C 1
ATOM 725 O O . PRO A 1 88 ? -22.557 -8.036 18.155 1.00 87.50 88 PRO A O 1
ATOM 728 N N . ASN A 1 89 ? -24.478 -8.304 19.321 1.00 86.25 89 ASN A N 1
ATOM 729 C CA . ASN A 1 89 ? -25.366 -8.306 18.152 1.00 86.25 89 ASN A CA 1
ATOM 730 C C . ASN A 1 89 ? -25.373 -6.934 17.470 1.00 86.25 89 ASN A C 1
ATOM 732 O O . ASN A 1 89 ? -25.182 -6.845 16.263 1.00 86.25 89 ASN A O 1
ATOM 736 N N . THR A 1 90 ? -25.458 -5.857 18.252 1.00 87.44 90 THR A N 1
ATOM 737 C CA . THR A 1 90 ? -25.357 -4.488 17.728 1.00 87.44 90 THR A CA 1
ATOM 738 C C . THR A 1 90 ? -24.006 -4.231 17.052 1.00 87.44 90 THR A C 1
ATOM 740 O O . THR A 1 90 ? -23.950 -3.598 16.003 1.00 87.44 90 THR A O 1
ATOM 743 N N . PHE A 1 91 ? -22.899 -4.749 17.600 1.00 89.62 91 PHE A N 1
ATOM 744 C CA . PHE A 1 91 ? -21.596 -4.634 16.931 1.00 89.62 91 PHE A CA 1
ATOM 745 C C . PHE A 1 91 ? -21.533 -5.416 15.628 1.00 89.62 91 PHE A C 1
ATOM 747 O O . PHE A 1 91 ? -20.887 -4.959 14.694 1.00 89.62 91 PHE A O 1
ATOM 754 N N . PHE A 1 92 ? -22.168 -6.585 15.566 1.00 87.12 92 PHE A N 1
ATOM 755 C CA . PHE A 1 92 ? -22.229 -7.376 14.343 1.00 87.12 92 PHE A CA 1
ATOM 756 C C . PHE A 1 92 ? -22.983 -6.627 13.236 1.00 87.12 92 PHE A C 1
ATOM 758 O O . PHE A 1 92 ? -22.494 -6.553 12.111 1.00 87.12 92 PHE A O 1
ATOM 765 N N . GLU A 1 93 ? -24.116 -6.001 13.566 1.00 88.25 93 GLU A N 1
ATOM 766 C CA . GLU A 1 93 ? -24.860 -5.139 12.639 1.00 88.25 93 GLU A CA 1
ATOM 767 C C . GLU A 1 93 ? -24.024 -3.938 12.182 1.00 88.25 93 GLU A C 1
ATOM 769 O O . GLU A 1 93 ? -23.946 -3.662 10.989 1.00 88.25 93 GLU A O 1
ATOM 774 N N . MET A 1 94 ? -23.336 -3.256 13.104 1.00 88.50 94 MET A N 1
ATOM 775 C CA . MET A 1 94 ? -22.446 -2.137 12.767 1.00 88.50 94 MET A CA 1
ATOM 776 C C . MET A 1 94 ? -21.288 -2.571 11.855 1.00 88.50 94 MET A C 1
ATOM 778 O O . MET A 1 94 ? -20.967 -1.877 10.893 1.00 88.50 94 MET A O 1
ATOM 782 N N . GLU A 1 95 ? -20.674 -3.725 12.124 1.00 86.94 95 GLU A N 1
ATOM 783 C CA . GLU A 1 95 ? -19.582 -4.277 11.315 1.00 86.94 95 GLU A CA 1
ATOM 784 C C . GLU A 1 95 ? -20.032 -4.732 9.923 1.00 86.94 95 GLU A C 1
ATOM 786 O O . GLU A 1 95 ? -19.206 -4.751 9.012 1.00 86.94 95 GLU A O 1
ATOM 791 N N . ALA A 1 96 ? -21.315 -5.041 9.719 1.00 86.38 96 ALA A N 1
ATOM 792 C CA . ALA A 1 96 ? -21.844 -5.389 8.400 1.00 86.38 96 ALA A CA 1
ATOM 793 C C . ALA A 1 96 ? -21.750 -4.225 7.396 1.00 86.38 96 ALA A C 1
ATOM 795 O O . ALA A 1 96 ? -21.626 -4.465 6.195 1.00 86.38 96 ALA A O 1
ATOM 796 N N . PHE A 1 97 ? -21.764 -2.980 7.886 1.00 84.75 97 PHE A N 1
ATOM 797 C CA . PHE A 1 97 ? -21.600 -1.765 7.079 1.00 84.75 97 PHE A CA 1
ATOM 798 C C . PHE A 1 97 ? -20.144 -1.290 6.980 1.00 84.75 97 PHE A C 1
ATOM 800 O O . PHE A 1 97 ? -19.851 -0.338 6.254 1.00 84.75 97 PHE A O 1
ATOM 807 N N . LEU A 1 98 ? -19.225 -1.922 7.712 1.00 84.56 98 LEU A N 1
ATOM 808 C CA . LEU A 1 98 ? -17.803 -1.613 7.639 1.00 84.56 98 LEU A CA 1
ATOM 809 C C . LEU A 1 98 ? -17.136 -2.447 6.538 1.00 84.56 98 LEU A C 1
ATOM 811 O O . LEU A 1 98 ? -17.547 -3.581 6.275 1.00 84.56 98 LEU A O 1
ATOM 815 N N . PRO A 1 99 ? -16.084 -1.916 5.888 1.00 73.00 99 PRO A N 1
ATOM 816 C CA . PRO A 1 99 ? -15.329 -2.681 4.911 1.00 73.00 99 PRO A CA 1
ATOM 817 C C . PRO A 1 99 ? -14.780 -3.938 5.586 1.00 73.00 99 PRO A C 1
ATOM 819 O O . PRO A 1 99 ? -14.109 -3.873 6.622 1.00 73.00 99 PRO A O 1
ATOM 822 N N . LYS A 1 100 ? -15.082 -5.103 5.005 1.00 67.94 100 LYS A N 1
ATOM 823 C CA . LYS A 1 100 ? -14.579 -6.377 5.517 1.00 67.94 100 LYS A CA 1
ATOM 824 C C . LYS A 1 100 ? -13.053 -6.340 5.496 1.00 67.94 100 LYS A C 1
ATOM 826 O O . LYS A 1 100 ? -12.446 -5.773 4.591 1.00 67.94 100 LYS A O 1
ATOM 831 N N . LYS A 1 101 ? -12.415 -6.999 6.468 1.00 60.50 101 LYS A N 1
ATOM 832 C CA . LYS A 1 101 ? -10.952 -7.205 6.529 1.00 60.50 101 LYS A CA 1
ATOM 833 C C . LYS A 1 101 ? -10.414 -8.102 5.394 1.00 60.50 101 LYS A C 1
ATOM 835 O O . LYS A 1 101 ? -9.417 -8.796 5.564 1.00 60.50 101 LYS A O 1
ATOM 840 N N . ASN A 1 102 ? -11.054 -8.097 4.233 1.00 54.72 102 ASN A N 1
ATOM 841 C CA . ASN A 1 102 ? -10.498 -8.635 3.012 1.00 54.72 102 ASN A CA 1
ATOM 842 C C . ASN A 1 102 ? -9.339 -7.702 2.637 1.00 54.72 102 ASN A C 1
ATOM 844 O O . ASN A 1 102 ? -9.548 -6.546 2.275 1.00 54.72 102 ASN A O 1
ATOM 848 N N . GLY A 1 103 ? -8.101 -8.162 2.831 1.00 54.88 103 GLY A N 1
ATOM 849 C CA . GLY A 1 103 ? -6.909 -7.302 2.846 1.00 54.88 103 GLY A CA 1
ATOM 850 C C . GLY A 1 103 ? -6.659 -6.482 1.573 1.00 54.88 103 GLY A C 1
ATOM 851 O O . GLY A 1 103 ? -5.896 -5.523 1.622 1.00 54.88 103 GLY A O 1
ATOM 852 N N . TYR A 1 104 ? -7.311 -6.817 0.458 1.00 55.47 104 TYR A N 1
ATOM 853 C CA . TYR A 1 104 ? -7.107 -6.179 -0.842 1.00 55.47 104 TYR A CA 1
ATOM 854 C C . TYR A 1 104 ? -8.006 -4.946 -1.077 1.00 55.47 104 TYR A C 1
ATOM 856 O O . TYR A 1 104 ? -7.517 -3.931 -1.566 1.00 55.47 104 TYR A O 1
ATOM 864 N N . GLU A 1 105 ? -9.282 -4.968 -0.672 1.00 53.19 105 GLU A N 1
ATOM 865 C CA . GLU A 1 105 ? -10.248 -3.870 -0.905 1.00 53.19 105 GLU A CA 1
ATOM 866 C C . GLU A 1 105 ? -9.914 -2.611 -0.089 1.00 53.19 105 GLU A C 1
ATOM 868 O O . GLU A 1 105 ? -9.912 -1.493 -0.606 1.00 53.19 105 GLU A O 1
ATOM 873 N N . CYS A 1 106 ? -9.565 -2.791 1.187 1.00 58.16 106 CYS A N 1
ATOM 874 C CA . CYS A 1 106 ? -9.188 -1.688 2.073 1.00 58.16 106 CYS A CA 1
ATOM 875 C C . CYS A 1 106 ? -7.835 -1.073 1.673 1.00 58.16 106 CYS A C 1
ATOM 877 O O . CYS A 1 106 ? -7.655 0.143 1.743 1.00 58.16 106 CYS A O 1
ATOM 879 N N . HIS A 1 107 ? -6.896 -1.898 1.194 1.00 59.22 107 HIS A N 1
ATOM 880 C CA . HIS A 1 107 ? -5.620 -1.414 0.674 1.00 59.22 107 HIS A CA 1
ATOM 881 C C . HIS A 1 107 ? -5.808 -0.612 -0.618 1.00 59.22 107 HIS A C 1
ATOM 883 O O . HIS A 1 107 ? -5.213 0.450 -0.755 1.00 59.22 107 HIS A O 1
ATOM 889 N N . TYR A 1 108 ? -6.685 -1.065 -1.518 1.00 60.72 108 TYR A N 1
ATOM 890 C CA . TYR A 1 108 ? -6.988 -0.378 -2.773 1.00 60.72 108 TYR A CA 1
ATOM 891 C C . TYR A 1 108 ? -7.579 1.020 -2.550 1.00 60.72 108 TYR A C 1
ATOM 893 O O . TYR A 1 108 ? -7.052 1.999 -3.072 1.00 60.72 108 TYR A O 1
ATOM 901 N N . ILE A 1 109 ? -8.610 1.140 -1.706 1.00 62.66 109 ILE A N 1
ATOM 902 C CA . ILE A 1 109 ? -9.233 2.437 -1.388 1.00 62.66 109 ILE A CA 1
ATOM 903 C C . ILE A 1 109 ? -8.225 3.367 -0.699 1.00 62.66 109 ILE A C 1
ATOM 905 O O . ILE A 1 109 ? -8.128 4.544 -1.036 1.00 62.66 109 ILE A O 1
ATOM 909 N N . LYS A 1 110 ? -7.424 2.839 0.232 1.00 62.25 110 LYS A N 1
ATOM 910 C CA . LYS A 1 110 ? -6.384 3.608 0.926 1.00 62.25 110 LYS A CA 1
ATOM 911 C C . LYS A 1 110 ? -5.265 4.064 -0.016 1.00 62.25 110 LYS A C 1
ATOM 913 O O . LYS A 1 110 ? -4.771 5.178 0.144 1.00 62.25 110 LYS A O 1
ATOM 918 N N . ASN A 1 111 ? -4.892 3.233 -0.990 1.00 61.19 111 ASN A N 1
ATOM 919 C CA . ASN A 1 111 ? -3.907 3.573 -2.012 1.00 61.19 111 ASN A CA 1
ATOM 920 C C . ASN A 1 111 ? -4.438 4.683 -2.933 1.00 61.19 111 ASN A C 1
ATOM 922 O O . ASN A 1 111 ? -3.761 5.690 -3.110 1.00 61.19 111 ASN A O 1
ATOM 926 N N . ILE A 1 112 ? -5.689 4.582 -3.398 1.00 64.00 112 ILE A N 1
ATOM 927 C CA . ILE A 1 112 ? -6.339 5.632 -4.204 1.00 64.00 112 ILE A CA 1
ATOM 928 C C . ILE A 1 112 ? -6.383 6.967 -3.454 1.00 64.00 112 ILE A C 1
ATOM 930 O O . ILE A 1 112 ? -5.982 7.991 -4.003 1.00 64.00 112 ILE A O 1
ATOM 934 N N . ILE A 1 113 ? -6.833 6.971 -2.193 1.00 63.72 113 ILE A N 1
ATOM 935 C CA . ILE A 1 113 ? -6.884 8.196 -1.379 1.00 63.72 113 ILE A CA 1
ATOM 936 C C . ILE A 1 113 ? -5.477 8.787 -1.223 1.00 63.72 113 ILE A C 1
ATOM 938 O O . ILE A 1 113 ? -5.286 9.987 -1.408 1.00 63.72 113 ILE A O 1
ATOM 942 N N . SER A 1 114 ? -4.479 7.952 -0.914 1.00 60.88 114 SER A N 1
ATOM 943 C CA . SER A 1 114 ? -3.106 8.417 -0.725 1.00 60.88 114 SER A CA 1
ATOM 944 C C . SER A 1 114 ? -2.521 8.985 -2.013 1.00 60.88 114 SER A C 1
ATOM 946 O O . SER A 1 114 ? -1.891 10.038 -1.952 1.00 60.88 114 SER A O 1
ATOM 948 N N . GLN A 1 115 ? -2.721 8.322 -3.155 1.00 55.56 115 GLN A N 1
ATOM 949 C CA . GLN A 1 115 ? -2.272 8.803 -4.458 1.00 55.56 115 GLN A CA 1
ATOM 950 C C . GLN A 1 115 ? -2.862 10.184 -4.730 1.00 55.56 115 GLN A C 1
ATOM 952 O O . GLN A 1 115 ? -2.104 11.148 -4.837 1.00 55.56 115 GLN A O 1
ATOM 957 N N . VAL A 1 116 ? -4.189 10.332 -4.703 1.00 55.19 116 VAL A N 1
ATOM 958 C CA . VAL A 1 116 ? -4.807 11.592 -5.136 1.00 55.19 116 VAL A CA 1
ATOM 959 C C . VAL A 1 116 ? -4.727 12.730 -4.107 1.00 55.19 116 VAL A C 1
ATOM 961 O O . VAL A 1 116 ? -4.757 13.896 -4.493 1.00 55.19 116 VAL A O 1
ATOM 964 N N . SER A 1 117 ? -4.501 12.450 -2.818 1.00 55.44 117 SER A N 1
ATOM 965 C CA . SER A 1 117 ? -4.216 13.488 -1.808 1.00 55.44 117 SER A CA 1
ATOM 966 C C . SER A 1 117 ? -2.867 14.211 -2.023 1.00 55.44 117 SER A C 1
ATOM 968 O O . SER A 1 117 ? -2.458 15.023 -1.193 1.00 55.44 117 SER A O 1
ATOM 970 N N . GLY A 1 118 ? -2.137 13.919 -3.106 1.00 51.62 118 GLY A N 1
ATOM 971 C CA . GLY A 1 118 ? -0.872 14.562 -3.473 1.00 51.62 118 GLY A CA 1
ATOM 972 C C . GLY A 1 118 ? 0.328 14.039 -2.684 1.00 51.62 118 GLY A C 1
ATOM 973 O O . GLY A 1 118 ? 1.417 13.914 -3.239 1.00 51.62 118 GLY A O 1
ATOM 974 N N . GLU A 1 119 ? 0.141 13.631 -1.428 1.00 47.72 119 GLU A N 1
ATOM 975 C CA . GLU A 1 119 ? 1.201 13.016 -0.626 1.00 47.72 119 GLU A CA 1
ATOM 976 C C . GLU A 1 119 ? 1.671 11.667 -1.178 1.00 47.72 119 GLU A C 1
ATOM 978 O O . GLU A 1 119 ? 2.863 11.367 -1.122 1.00 47.72 119 GLU A O 1
ATOM 983 N N . GLY A 1 120 ? 0.758 10.843 -1.696 1.00 51.72 120 GLY A N 1
ATOM 984 C CA . GLY A 1 1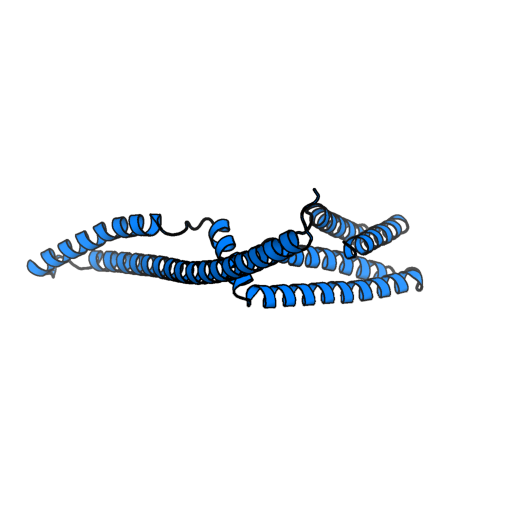20 ? 1.086 9.549 -2.291 1.00 51.72 120 GLY A CA 1
ATOM 985 C C . GLY A 1 120 ? 1.773 9.712 -3.631 1.00 51.72 120 GLY A C 1
ATOM 986 O O . GLY A 1 120 ? 2.805 9.092 -3.820 1.00 51.72 120 GLY A O 1
ATOM 987 N N . HIS A 1 121 ? 1.302 10.610 -4.504 1.00 50.66 121 HIS A N 1
ATOM 988 C CA . HIS A 1 121 ? 2.026 10.919 -5.738 1.00 50.66 121 HIS A CA 1
ATOM 989 C C . HIS A 1 121 ? 3.436 11.440 -5.443 1.00 50.66 121 HIS A C 1
ATOM 991 O O . HIS A 1 121 ? 4.389 10.906 -5.993 1.00 50.66 121 HIS A O 1
ATOM 997 N N . VAL A 1 122 ? 3.618 12.400 -4.532 1.00 55.97 122 VAL A N 1
ATOM 998 C CA . VAL A 1 122 ? 4.960 12.914 -4.191 1.00 55.97 122 VAL A CA 1
ATOM 999 C C . VAL A 1 122 ? 5.864 11.817 -3.610 1.00 55.97 122 VAL A C 1
ATOM 1001 O O . VAL A 1 122 ? 7.022 11.713 -4.011 1.00 55.97 122 VAL A O 1
ATOM 1004 N N . LYS A 1 123 ? 5.356 10.960 -2.713 1.00 54.88 123 LYS A N 1
ATOM 1005 C CA . LYS A 1 123 ? 6.127 9.844 -2.126 1.00 54.88 123 LYS A CA 1
ATOM 1006 C C . LYS A 1 123 ? 6.391 8.714 -3.130 1.00 54.88 123 LYS A C 1
ATOM 1008 O O . LYS A 1 123 ? 7.463 8.118 -3.097 1.00 54.88 123 LYS A O 1
ATOM 1013 N N . GLU A 1 124 ? 5.457 8.431 -4.032 1.00 59.59 124 GLU A N 1
ATOM 1014 C CA . GLU A 1 124 ? 5.584 7.434 -5.101 1.00 59.59 124 GLU A CA 1
ATOM 1015 C C . GLU A 1 124 ? 6.558 7.906 -6.184 1.00 59.59 124 GLU A C 1
ATOM 1017 O O . GLU A 1 124 ? 7.423 7.136 -6.593 1.00 59.59 124 GLU A O 1
ATOM 1022 N N . PHE A 1 125 ? 6.488 9.179 -6.591 1.00 60.28 125 PHE A N 1
ATOM 1023 C CA . PHE A 1 125 ? 7.457 9.797 -7.496 1.00 60.28 125 PHE A CA 1
ATOM 1024 C C . PHE A 1 125 ? 8.849 9.841 -6.869 1.00 60.28 125 PHE A C 1
ATOM 1026 O O . PHE A 1 125 ? 9.810 9.484 -7.543 1.00 60.28 125 PHE A O 1
ATOM 1033 N N . ALA A 1 126 ? 8.969 10.191 -5.585 1.00 65.62 126 ALA A N 1
ATOM 1034 C CA . ALA A 1 126 ? 10.245 10.143 -4.876 1.00 65.62 126 ALA A CA 1
ATOM 1035 C C . ALA A 1 126 ? 10.793 8.708 -4.787 1.00 65.62 126 ALA A C 1
ATOM 1037 O O . ALA A 1 126 ? 11.962 8.480 -5.077 1.00 65.62 126 ALA A O 1
ATOM 1038 N N . TYR A 1 127 ? 9.959 7.717 -4.456 1.00 68.69 127 TYR A N 1
ATOM 1039 C CA . TYR A 1 127 ? 10.382 6.313 -4.430 1.00 68.69 127 TYR A CA 1
ATOM 1040 C C . TYR A 1 127 ? 10.793 5.811 -5.820 1.00 68.69 127 TYR A C 1
ATOM 1042 O O . TYR A 1 127 ? 11.785 5.094 -5.948 1.00 68.69 127 TYR A O 1
ATOM 1050 N N . LYS A 1 128 ? 10.054 6.197 -6.865 1.00 71.31 128 LYS A N 1
ATOM 1051 C CA . LYS A 1 128 ? 10.374 5.869 -8.255 1.00 71.31 128 LYS A CA 1
ATOM 1052 C C . LYS A 1 128 ? 11.696 6.503 -8.679 1.00 71.31 128 LYS A C 1
ATOM 1054 O O . LYS A 1 128 ? 12.518 5.806 -9.258 1.00 71.31 128 LYS A O 1
ATOM 1059 N N . ASP A 1 129 ? 11.932 7.766 -8.342 1.00 73.00 129 ASP A N 1
ATOM 1060 C CA . ASP A 1 129 ? 13.193 8.465 -8.613 1.00 73.00 129 ASP A CA 1
ATOM 1061 C C . ASP A 1 129 ? 14.377 7.804 -7.885 1.00 73.00 129 ASP A C 1
ATOM 1063 O O . ASP A 1 129 ? 15.396 7.493 -8.498 1.00 73.00 129 ASP A O 1
ATOM 1067 N N . GLU A 1 130 ? 14.218 7.461 -6.606 1.00 75.62 130 GLU A N 1
ATOM 1068 C CA . GLU A 1 130 ? 15.225 6.713 -5.839 1.00 75.62 130 GLU A CA 1
ATOM 1069 C C . GLU A 1 130 ? 15.460 5.289 -6.383 1.00 75.62 130 GLU A C 1
ATOM 1071 O O . GLU A 1 130 ? 16.578 4.766 -6.336 1.00 75.62 130 GLU A O 1
ATOM 1076 N N . TYR A 1 131 ? 14.432 4.646 -6.941 1.00 77.44 131 TYR A N 1
ATOM 1077 C CA . TYR A 1 131 ? 14.553 3.360 -7.630 1.00 77.44 131 TYR A CA 1
ATOM 1078 C C . TYR A 1 131 ? 15.291 3.486 -8.972 1.00 77.44 131 TYR A C 1
ATOM 1080 O O . TYR A 1 131 ? 16.186 2.682 -9.239 1.00 77.44 131 TYR A O 1
ATOM 1088 N N . GLU A 1 132 ? 14.983 4.496 -9.787 1.00 75.31 132 GLU A N 1
ATOM 1089 C CA . GLU A 1 132 ? 15.693 4.767 -11.045 1.00 75.31 132 GLU A CA 1
ATOM 1090 C C . GLU A 1 132 ? 17.164 5.133 -10.793 1.00 75.31 132 GLU A C 1
ATOM 1092 O O . GLU A 1 132 ? 18.057 4.586 -11.446 1.00 75.31 132 GLU A O 1
ATOM 1097 N N . LYS A 1 133 ? 17.448 5.964 -9.780 1.00 78.81 133 LYS A N 1
ATOM 1098 C CA . LYS A 1 133 ? 18.818 6.257 -9.326 1.00 78.81 133 LYS A CA 1
ATOM 1099 C C . LYS A 1 133 ? 19.549 4.982 -8.919 1.00 78.81 133 LYS A C 1
ATOM 1101 O O . LYS A 1 133 ? 20.658 4.740 -9.389 1.00 78.81 133 LYS A O 1
ATOM 1106 N N . PHE A 1 134 ? 18.936 4.141 -8.083 1.00 79.06 134 PHE A N 1
ATOM 1107 C CA . PHE A 1 134 ? 19.520 2.864 -7.659 1.00 79.06 134 PHE A CA 1
ATOM 1108 C C . PHE A 1 134 ? 19.867 1.959 -8.849 1.00 79.06 134 PHE A C 1
ATOM 1110 O O . PHE A 1 134 ? 20.980 1.428 -8.907 1.00 79.06 134 PHE A O 1
ATOM 1117 N N . LYS A 1 135 ? 18.954 1.827 -9.820 1.00 74.88 135 LYS A N 1
ATOM 1118 C CA . LYS A 1 135 ? 19.205 1.084 -11.063 1.00 74.88 135 LYS A CA 1
ATOM 1119 C C . LYS A 1 135 ? 20.387 1.656 -11.833 1.00 74.88 135 LYS A C 1
ATOM 1121 O O . LYS A 1 135 ? 21.249 0.893 -12.268 1.00 74.88 135 LYS A O 1
ATOM 1126 N N . LEU A 1 136 ? 20.459 2.979 -11.976 1.00 78.00 136 LEU A N 1
ATOM 1127 C CA . LEU A 1 136 ? 21.548 3.641 -12.686 1.00 78.00 136 LEU A CA 1
ATOM 1128 C C . LEU A 1 136 ? 22.898 3.392 -11.999 1.00 78.00 136 LEU A C 1
ATOM 1130 O O . LEU A 1 136 ? 23.832 2.932 -12.655 1.00 78.00 136 LEU A O 1
ATOM 1134 N N . TYR A 1 137 ? 22.994 3.623 -10.686 1.00 78.94 137 TYR A N 1
ATOM 1135 C CA . TYR A 1 137 ? 24.223 3.395 -9.917 1.00 78.94 137 TYR A CA 1
ATOM 1136 C C . TYR A 1 137 ? 24.717 1.951 -10.047 1.00 78.94 137 TYR A C 1
ATOM 1138 O O . TYR A 1 137 ? 25.897 1.729 -10.324 1.00 78.94 137 TYR A O 1
ATOM 1146 N N . LEU A 1 138 ? 23.828 0.964 -9.902 1.00 75.94 138 LEU A N 1
ATOM 1147 C CA . LEU A 1 138 ? 24.218 -0.441 -10.023 1.00 75.94 138 LEU A CA 1
ATOM 1148 C C . LEU A 1 138 ? 24.544 -0.856 -11.451 1.00 75.94 138 LEU A C 1
ATOM 1150 O O . LEU A 1 138 ? 25.480 -1.624 -11.643 1.00 75.94 138 LEU A O 1
ATOM 1154 N N . THR A 1 139 ? 23.859 -0.309 -12.452 1.00 75.94 139 THR A N 1
ATOM 1155 C CA . THR A 1 139 ? 24.206 -0.550 -13.860 1.00 75.94 139 THR A CA 1
ATOM 1156 C C . THR A 1 139 ? 25.610 -0.034 -14.172 1.00 75.94 139 THR A C 1
ATOM 1158 O O . THR A 1 139 ? 26.378 -0.722 -14.842 1.00 75.94 139 THR A O 1
ATOM 1161 N N . VAL A 1 140 ? 25.977 1.142 -13.650 1.00 79.19 140 VAL A N 1
ATOM 1162 C CA . VAL A 1 140 ? 27.329 1.706 -13.799 1.00 79.19 140 VAL A CA 1
ATOM 1163 C C . VAL A 1 140 ? 28.365 0.838 -13.086 1.00 79.19 140 VAL A C 1
ATOM 1165 O O . VAL A 1 140 ? 29.398 0.524 -13.673 1.00 79.19 140 VAL A O 1
ATOM 1168 N N . ILE A 1 141 ? 28.090 0.392 -11.858 1.00 79.19 141 ILE A N 1
ATOM 1169 C CA . ILE A 1 141 ? 28.988 -0.507 -11.116 1.00 79.19 141 ILE A CA 1
ATOM 1170 C C . ILE A 1 141 ? 29.175 -1.832 -11.871 1.00 79.19 141 ILE A C 1
ATOM 1172 O O . ILE A 1 141 ? 30.309 -2.262 -12.076 1.00 79.19 141 ILE A O 1
ATOM 1176 N N . LEU A 1 142 ? 28.091 -2.455 -12.342 1.00 74.69 142 LEU A N 1
ATOM 1177 C CA . LEU A 1 142 ? 28.137 -3.693 -13.125 1.00 74.69 142 LEU A CA 1
ATOM 1178 C C . LEU A 1 142 ? 28.906 -3.511 -14.440 1.00 74.69 142 LEU A C 1
ATOM 1180 O O . LEU A 1 142 ? 29.687 -4.385 -14.804 1.00 74.69 142 LEU A O 1
ATOM 1184 N N . LEU A 1 143 ? 28.741 -2.373 -15.123 1.00 76.81 143 LEU A N 1
ATOM 1185 C CA . LEU A 1 143 ? 29.497 -2.042 -16.334 1.00 76.81 143 LEU A CA 1
ATOM 1186 C C . LEU A 1 143 ? 31.001 -1.931 -16.045 1.00 76.81 143 LEU A C 1
ATOM 1188 O O . LEU A 1 143 ? 31.805 -2.463 -16.808 1.00 76.81 143 LEU A O 1
ATOM 1192 N N . LEU A 1 144 ? 31.386 -1.282 -14.942 1.00 78.31 144 LEU A N 1
ATOM 1193 C CA . LEU A 1 144 ? 32.786 -1.190 -14.525 1.00 78.31 144 LEU A CA 1
ATOM 1194 C C . LEU A 1 144 ? 33.359 -2.576 -14.215 1.00 78.31 144 LEU A C 1
ATOM 1196 O O . LEU A 1 144 ? 34.431 -2.902 -14.709 1.00 78.31 144 LEU A O 1
ATOM 1200 N N . PHE A 1 145 ? 32.645 -3.425 -13.472 1.00 71.62 145 PHE A N 1
ATOM 1201 C CA . PHE A 1 145 ? 33.100 -4.794 -13.202 1.00 71.62 145 PHE A CA 1
ATOM 1202 C C . PHE A 1 145 ? 33.184 -5.649 -14.471 1.00 71.62 145 PHE A C 1
ATOM 1204 O O . PHE A 1 145 ? 34.159 -6.374 -14.640 1.00 71.62 145 PHE A O 1
ATOM 1211 N N . ALA A 1 146 ? 32.229 -5.526 -15.395 1.00 71.38 146 ALA A N 1
ATOM 1212 C CA . ALA A 1 146 ? 32.277 -6.210 -16.685 1.00 71.38 146 ALA A CA 1
ATOM 1213 C C . ALA A 1 146 ? 33.473 -5.744 -17.533 1.00 71.38 146 ALA A C 1
ATOM 1215 O O . ALA A 1 146 ? 34.152 -6.566 -18.149 1.00 71.38 146 ALA A O 1
ATOM 1216 N N . PHE A 1 147 ? 33.772 -4.441 -17.524 1.00 75.19 147 PHE A N 1
ATOM 1217 C CA . PHE A 1 147 ? 34.963 -3.881 -18.160 1.00 75.19 147 PHE A CA 1
ATOM 1218 C C . PHE A 1 147 ? 36.247 -4.397 -17.502 1.00 75.19 147 PHE A C 1
ATOM 1220 O O . PHE A 1 147 ? 37.180 -4.783 -18.201 1.00 75.19 147 PHE A O 1
ATOM 1227 N N . MET A 1 148 ? 36.281 -4.491 -16.170 1.00 72.38 148 MET A N 1
ATOM 1228 C CA . MET A 1 148 ? 37.411 -5.071 -15.448 1.00 72.38 148 MET A CA 1
ATOM 1229 C C . MET A 1 148 ? 37.593 -6.558 -15.784 1.00 72.38 148 MET A C 1
ATOM 1231 O O . MET A 1 148 ? 38.711 -6.962 -16.067 1.00 72.38 148 MET A O 1
ATOM 1235 N N . CYS A 1 149 ? 36.528 -7.362 -15.850 1.00 68.75 149 CYS A N 1
ATOM 1236 C CA . CYS A 1 149 ? 36.597 -8.760 -16.301 1.00 68.75 149 CYS A CA 1
ATOM 1237 C C . CYS A 1 149 ? 37.067 -8.894 -17.762 1.00 68.75 149 CYS A C 1
ATOM 1239 O O . CYS A 1 149 ? 37.733 -9.869 -18.111 1.00 68.75 149 CYS A O 1
ATOM 1241 N N . TYR A 1 150 ? 36.713 -7.932 -18.624 1.00 69.19 150 TYR A N 1
ATOM 1242 C CA . TYR A 1 150 ? 37.107 -7.919 -20.035 1.00 69.19 150 TYR A CA 1
ATOM 1243 C C . TYR A 1 150 ? 38.576 -7.514 -20.230 1.00 69.19 150 TYR A C 1
ATOM 1245 O O . TYR A 1 150 ? 39.301 -8.165 -20.980 1.00 69.19 150 TYR A O 1
ATOM 1253 N N . CYS A 1 151 ? 39.029 -6.457 -19.550 1.00 67.75 151 CYS A N 1
ATOM 1254 C CA . CYS A 1 151 ? 40.393 -5.937 -19.665 1.00 67.75 151 CYS A CA 1
ATOM 1255 C C . CYS A 1 151 ? 41.408 -6.723 -18.825 1.00 67.75 151 CYS A C 1
ATOM 1257 O O . CYS A 1 151 ? 42.551 -6.894 -19.246 1.00 67.75 151 CYS A O 1
ATOM 1259 N N . PHE A 1 152 ? 41.004 -7.213 -17.652 1.00 63.56 152 PHE A N 1
ATOM 1260 C CA . PHE A 1 152 ? 41.840 -7.991 -16.742 1.00 63.56 152 PHE A CA 1
ATOM 1261 C C . PHE A 1 152 ? 41.420 -9.461 -16.822 1.00 63.56 152 PHE A C 1
ATOM 1263 O O . PHE A 1 152 ? 40.522 -9.933 -16.129 1.00 63.56 152 PHE A O 1
ATOM 1270 N N . VAL A 1 153 ? 42.078 -10.187 -17.725 1.00 53.25 153 VAL A N 1
ATOM 1271 C CA . VAL A 1 153 ? 41.817 -11.599 -18.021 1.00 53.25 153 VAL A CA 1
ATOM 1272 C C . VAL A 1 153 ? 41.876 -12.477 -16.754 1.00 53.25 153 VAL A C 1
ATOM 1274 O O . VAL A 1 153 ? 42.921 -12.621 -16.129 1.00 53.25 153 VAL A O 1
ATOM 1277 N N . SER A 1 154 ? 40.757 -13.155 -16.467 1.00 58.88 154 SER A N 1
ATOM 1278 C CA . SER A 1 154 ? 40.625 -14.407 -15.689 1.00 58.88 154 SER A CA 1
ATOM 1279 C C . SER A 1 154 ? 41.009 -14.402 -14.198 1.00 58.88 154 SER A C 1
ATOM 1281 O O . SER A 1 154 ? 41.606 -15.365 -13.712 1.00 58.88 154 SER A O 1
ATOM 1283 N N . TYR A 1 155 ? 40.585 -13.402 -13.421 1.00 64.50 155 TYR A N 1
ATOM 1284 C CA . TYR A 1 155 ? 40.503 -13.583 -11.965 1.00 64.50 155 TYR A CA 1
ATOM 1285 C C . TYR A 1 155 ? 39.168 -14.221 -11.578 1.00 64.50 155 TYR A C 1
ATOM 1287 O O . TYR A 1 155 ? 38.147 -13.545 -11.478 1.00 64.50 155 TYR A O 1
ATOM 1295 N N . ARG A 1 156 ? 39.207 -15.519 -11.244 1.00 66.50 156 ARG A N 1
ATOM 1296 C CA . ARG A 1 156 ? 38.077 -16.299 -10.692 1.00 66.50 156 ARG A CA 1
ATOM 1297 C C . ARG A 1 156 ? 37.356 -15.591 -9.536 1.00 66.50 156 ARG A C 1
ATOM 1299 O O . ARG A 1 156 ? 36.169 -15.792 -9.316 1.00 66.50 156 ARG A O 1
ATOM 1306 N N . PHE A 1 157 ? 38.088 -14.757 -8.802 1.00 69.56 157 PHE A N 1
ATOM 1307 C CA . PHE A 1 157 ? 37.562 -13.938 -7.717 1.00 69.56 157 PHE A CA 1
ATOM 1308 C C . PHE A 1 157 ? 36.660 -12.790 -8.201 1.00 69.56 157 PHE A C 1
ATOM 1310 O O . PHE A 1 157 ? 35.607 -12.562 -7.614 1.00 69.56 157 PHE A O 1
ATOM 1317 N N . VAL A 1 158 ? 37.033 -12.098 -9.284 1.00 72.25 158 VAL A N 1
ATOM 1318 C CA . VAL A 1 158 ? 36.236 -10.994 -9.849 1.00 72.25 158 VAL A CA 1
ATOM 1319 C C . VAL A 1 158 ? 34.951 -11.542 -10.472 1.00 72.25 158 VAL A C 1
ATOM 1321 O O . VAL A 1 158 ? 33.880 -10.984 -10.244 1.00 72.25 158 VAL A O 1
ATOM 1324 N N . ASP A 1 159 ? 35.030 -12.693 -11.145 1.00 70.50 159 ASP A N 1
ATOM 1325 C CA . ASP A 1 159 ? 33.855 -13.378 -11.696 1.00 70.50 159 ASP A CA 1
ATOM 1326 C C . ASP A 1 159 ? 32.882 -13.824 -10.590 1.00 70.50 159 ASP A C 1
ATOM 1328 O O . ASP A 1 159 ? 31.667 -13.666 -10.727 1.00 70.50 159 ASP A O 1
ATOM 1332 N N . ALA A 1 160 ? 33.390 -14.329 -9.460 1.00 75.12 160 ALA A N 1
ATOM 1333 C CA . ALA A 1 160 ? 32.557 -14.702 -8.316 1.00 75.12 160 ALA A CA 1
ATOM 1334 C C . ALA A 1 160 ? 31.869 -13.484 -7.671 1.00 75.12 160 ALA A C 1
ATOM 1336 O O . ALA A 1 160 ? 30.679 -13.548 -7.358 1.00 75.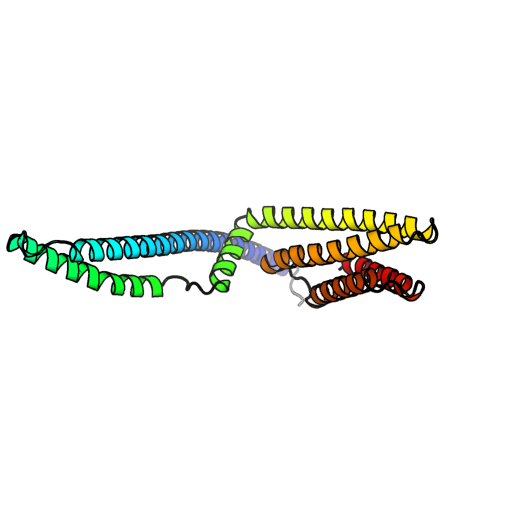12 160 ALA A O 1
ATOM 1337 N N . ILE A 1 161 ? 32.585 -12.361 -7.521 1.00 79.44 161 ILE A N 1
ATOM 1338 C CA . ILE A 1 161 ? 32.012 -11.099 -7.021 1.00 79.44 161 ILE A CA 1
ATOM 1339 C C . ILE A 1 161 ? 30.916 -10.592 -7.960 1.00 79.44 161 ILE A C 1
ATOM 1341 O O . ILE A 1 161 ? 29.853 -10.192 -7.487 1.00 79.44 161 ILE A O 1
ATOM 1345 N N . LEU A 1 162 ? 31.141 -10.637 -9.275 1.00 75.75 162 LEU A N 1
ATOM 1346 C CA . LEU A 1 162 ? 30.163 -10.197 -10.267 1.00 75.75 162 LEU A CA 1
ATOM 1347 C C . LEU A 1 162 ? 28.883 -11.045 -10.219 1.00 75.75 162 LEU A C 1
ATOM 1349 O O . LEU A 1 162 ? 27.787 -10.488 -10.187 1.00 75.75 162 LEU A O 1
ATOM 1353 N N . ASN A 1 163 ? 29.005 -12.375 -10.148 1.00 76.94 163 ASN A N 1
ATOM 1354 C CA . ASN A 1 163 ? 27.851 -13.274 -10.025 1.00 76.94 163 ASN A CA 1
ATOM 1355 C C . ASN A 1 163 ? 27.088 -13.052 -8.712 1.00 76.94 163 ASN A C 1
ATOM 1357 O O . ASN A 1 163 ? 25.861 -12.980 -8.717 1.00 76.94 163 ASN A O 1
ATOM 1361 N N . PHE A 1 164 ? 27.795 -12.883 -7.591 1.00 82.19 164 PHE A N 1
ATOM 1362 C CA . PHE A 1 164 ? 27.165 -12.553 -6.312 1.00 82.19 164 PHE A CA 1
ATOM 1363 C C . PHE A 1 164 ? 26.411 -11.216 -6.374 1.00 82.19 164 PHE A C 1
ATOM 1365 O O . PHE A 1 164 ? 25.270 -11.123 -5.916 1.00 82.19 164 PHE A O 1
ATOM 1372 N N . LEU A 1 165 ? 27.018 -10.197 -6.987 1.00 81.12 165 LEU A N 1
ATOM 1373 C CA . LEU A 1 165 ? 26.410 -8.880 -7.155 1.00 81.12 165 LEU A CA 1
ATOM 1374 C C . LEU A 1 165 ? 25.170 -8.933 -8.063 1.00 81.12 165 LEU A C 1
ATOM 1376 O O . LEU A 1 165 ? 24.182 -8.271 -7.756 1.00 81.12 165 LEU A O 1
ATOM 1380 N N . LEU A 1 166 ? 25.184 -9.747 -9.124 1.00 78.62 166 LEU A N 1
ATOM 1381 C CA . LEU A 1 166 ? 24.033 -9.983 -10.007 1.00 78.62 166 LEU A CA 1
ATOM 1382 C C . LEU A 1 166 ? 22.874 -10.665 -9.274 1.00 78.62 166 LEU A C 1
ATOM 1384 O O . LEU A 1 166 ? 21.744 -10.185 -9.346 1.00 78.62 166 LEU A O 1
ATOM 1388 N N . VAL A 1 167 ? 23.143 -11.734 -8.515 1.00 81.69 167 VAL A N 1
ATOM 1389 C CA . VAL A 1 167 ? 22.116 -12.403 -7.693 1.00 81.69 167 VAL A CA 1
ATOM 1390 C C . VAL A 1 167 ? 21.499 -11.412 -6.710 1.00 81.69 167 VAL A C 1
ATOM 1392 O O . VAL A 1 167 ? 20.276 -11.279 -6.635 1.00 81.69 167 VAL A O 1
ATOM 1395 N N . TRP A 1 168 ? 22.339 -10.681 -5.977 1.00 84.88 168 TRP A N 1
ATOM 1396 C CA . TRP A 1 168 ? 21.879 -9.676 -5.024 1.00 84.88 168 TRP A CA 1
ATOM 1397 C C . TRP A 1 168 ? 21.052 -8.573 -5.702 1.00 84.88 168 TRP A C 1
ATOM 1399 O O . TRP A 1 168 ? 20.009 -8.162 -5.179 1.00 84.88 168 TRP A O 1
ATOM 1409 N N . TYR A 1 169 ? 21.478 -8.129 -6.884 1.00 82.62 169 TYR A N 1
ATOM 1410 C CA . TYR A 1 169 ? 20.796 -7.105 -7.661 1.00 82.62 169 TYR A CA 1
ATOM 1411 C C . TYR A 1 169 ? 19.399 -7.546 -8.101 1.00 82.62 169 TYR A C 1
ATOM 1413 O O . TYR A 1 169 ? 18.430 -6.848 -7.797 1.00 82.62 169 TYR A O 1
ATOM 1421 N N . TYR A 1 170 ? 19.258 -8.712 -8.737 1.00 80.94 170 TYR A N 1
ATOM 1422 C CA . TYR A 1 170 ? 17.953 -9.199 -9.198 1.00 80.94 170 TYR A CA 1
ATOM 1423 C C . TYR A 1 170 ? 16.997 -9.518 -8.048 1.00 80.94 170 TYR A C 1
ATOM 1425 O O . TYR A 1 170 ? 15.802 -9.224 -8.143 1.00 80.94 170 TYR A O 1
ATOM 1433 N N . CYS A 1 171 ? 17.504 -10.036 -6.927 1.00 82.62 171 CYS A N 1
ATOM 1434 C CA . CYS A 1 171 ? 16.705 -10.199 -5.712 1.00 82.62 171 CYS A CA 1
ATOM 1435 C C . CYS A 1 171 ? 16.185 -8.845 -5.199 1.00 82.62 171 CYS A C 1
ATOM 1437 O O . CYS A 1 171 ? 15.004 -8.711 -4.875 1.00 82.62 171 CYS A O 1
ATOM 1439 N N . THR A 1 172 ? 17.039 -7.818 -5.173 1.00 81.94 172 THR A N 1
ATOM 1440 C CA . THR A 1 172 ? 16.655 -6.472 -4.719 1.00 81.94 172 THR A CA 1
ATOM 1441 C C . THR A 1 172 ? 15.669 -5.802 -5.679 1.00 81.94 172 THR A C 1
ATOM 1443 O O . THR A 1 172 ? 14.696 -5.196 -5.224 1.00 81.94 172 THR A O 1
ATOM 1446 N N . LEU A 1 173 ? 15.878 -5.936 -6.993 1.00 79.81 173 LEU A N 1
ATOM 1447 C CA . LEU A 1 173 ? 14.945 -5.465 -8.020 1.00 79.81 173 LEU A CA 1
ATOM 1448 C C . LEU A 1 173 ? 13.569 -6.092 -7.843 1.00 79.81 173 LEU A C 1
ATOM 1450 O O . LEU A 1 173 ? 12.581 -5.372 -7.792 1.00 79.81 173 LEU A O 1
ATOM 1454 N N . THR A 1 174 ? 13.512 -7.408 -7.656 1.00 81.44 174 THR A N 1
ATOM 1455 C CA . THR A 1 174 ? 12.258 -8.146 -7.476 1.00 81.44 174 THR A CA 1
ATOM 1456 C C . THR A 1 174 ? 11.455 -7.615 -6.287 1.00 81.44 174 THR A C 1
ATOM 1458 O O . THR A 1 174 ? 10.256 -7.362 -6.404 1.00 81.44 174 THR A O 1
ATOM 1461 N N . VAL A 1 175 ? 12.110 -7.375 -5.144 1.00 80.88 175 VAL A N 1
ATOM 1462 C CA . VAL A 1 175 ? 11.443 -6.805 -3.962 1.00 80.88 175 VAL A CA 1
ATOM 1463 C C . VAL A 1 175 ? 10.957 -5.380 -4.241 1.00 80.88 175 VAL A C 1
ATOM 1465 O O . VAL A 1 175 ? 9.797 -5.069 -3.970 1.00 80.88 175 VAL A O 1
ATOM 1468 N N . ARG A 1 176 ? 11.795 -4.513 -4.820 1.00 79.31 176 ARG A N 1
ATOM 1469 C CA . ARG A 1 176 ? 11.414 -3.119 -5.122 1.00 79.31 176 ARG A CA 1
ATOM 1470 C C . ARG A 1 176 ? 10.301 -3.023 -6.173 1.00 79.31 176 ARG A C 1
ATOM 1472 O O . ARG A 1 176 ? 9.393 -2.209 -6.032 1.00 79.31 176 ARG A O 1
ATOM 1479 N N . GLU A 1 177 ? 10.314 -3.882 -7.183 1.00 79.31 177 GLU A N 1
ATOM 1480 C CA . GLU A 1 177 ? 9.269 -3.953 -8.207 1.00 79.31 177 GLU A CA 1
ATOM 1481 C C . GLU A 1 177 ? 7.965 -4.526 -7.662 1.00 79.31 177 GLU A C 1
ATOM 1483 O O . GLU A 1 177 ? 6.901 -4.041 -8.034 1.00 79.31 177 GLU A O 1
ATOM 1488 N N . SER A 1 178 ? 8.019 -5.474 -6.720 1.00 76.50 178 SER A N 1
ATOM 1489 C CA . SER A 1 178 ? 6.816 -5.948 -6.025 1.00 76.50 178 SER A CA 1
ATOM 1490 C C . SER A 1 178 ? 6.122 -4.821 -5.246 1.00 76.50 178 SER A C 1
ATOM 1492 O O . SER A 1 178 ? 4.895 -4.722 -5.276 1.00 76.50 178 SER A O 1
ATOM 1494 N N . ILE A 1 179 ? 6.904 -3.910 -4.648 1.00 74.50 179 ILE A N 1
ATOM 1495 C CA . ILE A 1 179 ? 6.399 -2.710 -3.968 1.00 74.50 179 ILE A CA 1
ATOM 1496 C C . ILE A 1 179 ? 5.791 -1.732 -4.985 1.00 74.50 179 ILE A C 1
ATOM 1498 O O . ILE A 1 179 ? 4.685 -1.234 -4.778 1.00 74.50 179 ILE A O 1
ATOM 1502 N N . LEU A 1 180 ? 6.460 -1.495 -6.120 1.00 72.88 180 LEU A N 1
ATOM 1503 C CA . LEU A 1 180 ? 5.932 -0.646 -7.198 1.00 72.88 180 LEU A CA 1
ATOM 1504 C C . LEU A 1 180 ? 4.619 -1.193 -7.775 1.00 72.88 180 LEU A C 1
ATOM 1506 O O . LEU A 1 180 ? 3.690 -0.420 -7.999 1.00 72.88 180 LEU A O 1
ATOM 1510 N N . ILE A 1 181 ? 4.513 -2.509 -7.978 1.00 73.12 181 ILE A N 1
ATOM 1511 C CA . ILE A 1 181 ? 3.286 -3.167 -8.448 1.00 73.12 181 ILE A CA 1
ATOM 1512 C C . ILE A 1 181 ? 2.172 -3.015 -7.410 1.00 73.12 181 ILE A C 1
ATOM 1514 O O . ILE A 1 181 ? 1.054 -2.656 -7.777 1.00 73.12 181 ILE A O 1
ATOM 1518 N N . SER A 1 182 ? 2.465 -3.212 -6.117 1.00 62.91 182 SER A N 1
ATOM 1519 C CA . SER A 1 182 ? 1.474 -2.985 -5.055 1.00 62.91 182 SER A CA 1
ATOM 1520 C C . SER A 1 182 ? 1.016 -1.526 -4.962 1.00 62.91 182 SER A C 1
ATOM 1522 O O . SER A 1 182 ? -0.142 -1.272 -4.639 1.00 62.91 182 SER A O 1
ATOM 1524 N N . ASN A 1 183 ? 1.881 -0.580 -5.338 1.00 61.19 183 ASN A N 1
ATOM 1525 C CA . ASN A 1 183 ? 1.556 0.844 -5.405 1.00 61.19 183 ASN A CA 1
ATOM 1526 C C . ASN A 1 183 ? 0.788 1.229 -6.684 1.00 61.19 183 ASN A C 1
ATOM 1528 O O . ASN A 1 183 ? 0.328 2.358 -6.784 1.00 61.19 183 ASN A O 1
ATOM 1532 N N . GLY A 1 184 ? 0.571 0.312 -7.634 1.00 60.97 184 GLY A N 1
ATOM 1533 C CA . GLY A 1 184 ? -0.211 0.564 -8.854 1.00 60.97 184 GLY A CA 1
ATOM 1534 C C . GLY A 1 184 ? 0.619 0.796 -10.120 1.00 60.97 184 GLY A C 1
ATOM 1535 O O . GLY A 1 184 ? 0.055 1.073 -11.182 1.00 60.97 184 GLY A O 1
ATOM 1536 N N . SER A 1 185 ? 1.945 0.640 -10.051 1.00 64.44 185 SER A N 1
ATOM 1537 C CA . SER A 1 185 ? 2.816 0.708 -11.226 1.00 64.44 185 SER A CA 1
ATOM 1538 C C . SER A 1 185 ? 2.536 -0.452 -12.188 1.00 64.44 185 SER A C 1
ATOM 1540 O O . SER A 1 185 ? 2.491 -1.622 -11.800 1.00 64.44 185 SER A O 1
ATOM 1542 N N . ARG A 1 186 ? 2.373 -0.140 -13.478 1.00 61.56 186 ARG A N 1
ATOM 1543 C CA . ARG A 1 186 ? 2.126 -1.130 -14.538 1.00 61.56 186 ARG A CA 1
ATOM 1544 C C . ARG A 1 186 ? 3.435 -1.736 -15.042 1.00 61.56 186 ARG A C 1
ATOM 1546 O O . ARG A 1 186 ? 3.940 -1.352 -16.094 1.00 61.56 186 ARG A O 1
ATOM 1553 N N . ILE A 1 187 ? 3.959 -2.713 -14.310 1.00 70.19 187 ILE A N 1
ATOM 1554 C CA . ILE A 1 187 ? 5.115 -3.517 -14.733 1.00 70.19 187 ILE A CA 1
ATOM 1555 C C . ILE A 1 187 ? 4.609 -4.802 -15.403 1.00 70.19 187 ILE A C 1
ATOM 1557 O O . ILE A 1 187 ? 3.728 -5.484 -14.879 1.00 70.19 187 ILE A O 1
ATOM 1561 N N . LYS A 1 188 ? 5.134 -5.146 -16.587 1.00 72.44 188 LYS A N 1
ATOM 1562 C CA . LYS A 1 188 ? 4.737 -6.380 -17.293 1.00 72.44 188 LYS A CA 1
ATOM 1563 C C . LYS A 1 188 ? 5.220 -7.600 -16.501 1.00 72.44 188 LYS A C 1
ATOM 1565 O O . LYS A 1 188 ? 6.409 -7.711 -16.233 1.00 72.44 188 LYS A O 1
ATOM 1570 N N . GLY A 1 189 ? 4.333 -8.552 -16.201 1.00 69.62 189 GLY A N 1
ATOM 1571 C CA . GLY A 1 189 ? 4.674 -9.749 -15.410 1.00 69.62 189 GLY A CA 1
ATOM 1572 C C . GLY A 1 189 ? 5.798 -10.616 -15.999 1.00 69.62 189 GLY A C 1
ATOM 1573 O O . GLY A 1 189 ? 6.516 -11.280 -15.258 1.00 69.62 189 GLY A O 1
ATOM 1574 N N . TRP A 1 190 ? 6.016 -10.548 -17.317 1.00 74.81 190 TRP A N 1
ATOM 1575 C CA . TRP A 1 190 ? 7.159 -11.187 -17.975 1.00 74.81 190 TRP A CA 1
ATOM 1576 C C . TRP A 1 190 ? 8.515 -10.671 -17.455 1.00 74.81 190 TRP A C 1
ATOM 1578 O O . TRP A 1 190 ? 9.454 -11.454 -17.342 1.00 74.81 190 TRP A O 1
ATOM 1588 N N . TRP A 1 191 ? 8.608 -9.394 -17.062 1.00 74.75 191 TRP A N 1
ATOM 1589 C CA . TRP A 1 191 ? 9.825 -8.818 -16.476 1.00 74.75 191 TRP A CA 1
ATOM 1590 C C . TRP A 1 191 ? 10.143 -9.400 -15.105 1.00 74.75 191 TRP A C 1
ATOM 1592 O O . TRP A 1 191 ? 11.280 -9.769 -14.832 1.00 74.75 191 TRP A O 1
ATOM 1602 N N . VAL A 1 192 ? 9.117 -9.555 -14.272 1.00 74.38 192 VAL A N 1
ATOM 1603 C CA . VAL A 1 192 ? 9.266 -10.160 -12.947 1.00 74.38 192 VAL A CA 1
ATOM 1604 C C . VAL A 1 192 ? 9.726 -11.613 -13.082 1.00 74.38 192 VAL A C 1
ATOM 1606 O O . VAL A 1 192 ? 10.660 -12.031 -12.405 1.00 74.38 192 VAL A O 1
ATOM 1609 N N . PHE A 1 193 ? 9.134 -12.369 -14.013 1.00 79.06 193 PHE A N 1
ATOM 1610 C CA . PHE A 1 193 ? 9.578 -13.731 -14.319 1.00 79.06 193 PHE A CA 1
ATOM 1611 C C . PHE A 1 193 ? 11.045 -13.773 -14.773 1.00 79.06 193 PHE A C 1
ATOM 1613 O O . PHE A 1 193 ? 11.810 -14.603 -14.287 1.00 79.06 193 PHE A O 1
ATOM 1620 N N . HIS A 1 194 ? 11.453 -12.849 -15.647 1.00 77.81 194 HIS A N 1
ATOM 1621 C CA . HIS A 1 194 ? 12.841 -12.724 -16.081 1.00 77.81 194 HIS A CA 1
ATOM 1622 C C . HIS A 1 194 ? 13.792 -12.494 -14.895 1.00 77.81 194 HIS A C 1
ATOM 1624 O O . HIS A 1 194 ? 14.777 -13.213 -14.775 1.00 77.81 194 HIS A O 1
ATOM 1630 N N . HIS A 1 195 ? 13.477 -11.577 -13.971 1.00 80.81 195 HIS A N 1
ATOM 1631 C CA . HIS A 1 195 ? 14.308 -11.321 -12.785 1.00 80.81 195 HIS A CA 1
ATOM 1632 C C . HIS A 1 195 ? 14.508 -12.566 -11.911 1.00 80.81 195 HIS A C 1
ATOM 1634 O O . HIS A 1 195 ? 15.625 -12.822 -11.459 1.00 80.81 195 HIS A O 1
ATOM 1640 N N . TYR A 1 196 ? 13.466 -13.380 -11.724 1.00 80.06 196 TYR A N 1
ATOM 1641 C CA . TYR A 1 196 ? 13.584 -14.644 -10.992 1.00 80.06 196 TYR A CA 1
ATOM 1642 C C . TYR A 1 196 ? 14.488 -15.657 -11.702 1.00 80.06 196 TYR A C 1
ATOM 1644 O O . TYR A 1 196 ? 15.322 -16.294 -11.055 1.00 80.06 196 TYR A O 1
ATOM 1652 N N . VAL A 1 197 ? 14.347 -15.798 -13.023 1.00 79.12 197 VAL A N 1
ATOM 1653 C CA . VAL A 1 197 ? 15.174 -16.714 -13.822 1.00 79.12 197 VAL A CA 1
ATOM 1654 C C . VAL A 1 197 ? 16.638 -16.263 -13.827 1.00 79.12 197 VAL A C 1
ATOM 1656 O O . VAL A 1 197 ? 17.524 -17.088 -13.603 1.00 79.12 197 VAL A O 1
ATOM 1659 N N . SER A 1 198 ? 16.899 -14.966 -13.996 1.00 78.00 198 SER A N 1
ATOM 1660 C CA . SER A 1 198 ? 18.243 -14.376 -13.964 1.00 78.00 198 SER A CA 1
ATOM 1661 C C . SER A 1 198 ? 18.921 -14.521 -12.600 1.00 78.00 198 SER A C 1
ATOM 1663 O O . SER A 1 198 ? 20.094 -14.896 -12.532 1.00 78.00 198 SER A O 1
ATOM 1665 N N . ALA A 1 199 ? 18.188 -14.304 -11.501 1.00 81.31 199 ALA A N 1
ATOM 1666 C CA . ALA A 1 199 ? 18.699 -14.510 -10.144 1.00 81.31 199 ALA A CA 1
ATOM 1667 C C . ALA A 1 199 ? 19.060 -15.980 -9.892 1.00 81.31 199 ALA A C 1
ATOM 1669 O O . ALA A 1 199 ? 20.140 -16.280 -9.381 1.00 81.31 199 ALA A O 1
ATOM 1670 N N . PHE A 1 200 ? 18.173 -16.901 -10.281 1.00 77.81 200 PHE A N 1
ATOM 1671 C CA . PHE A 1 200 ? 18.406 -18.335 -10.136 1.00 77.81 200 PHE A CA 1
ATOM 1672 C C . PHE A 1 200 ? 19.634 -18.780 -10.932 1.00 77.81 200 PHE A C 1
ATOM 1674 O O . PHE A 1 200 ? 20.519 -19.439 -10.390 1.00 77.81 200 PHE A O 1
ATOM 1681 N N . LEU A 1 201 ? 19.726 -18.379 -12.198 1.00 73.75 201 LEU A N 1
ATOM 1682 C CA . LEU A 1 201 ? 20.792 -18.835 -13.079 1.00 73.75 201 LEU A CA 1
ATOM 1683 C C . LEU A 1 201 ? 22.145 -18.203 -12.728 1.00 73.75 201 LEU A C 1
ATOM 1685 O O . LEU A 1 201 ? 23.154 -18.901 -12.753 1.00 73.75 201 LEU A O 1
ATOM 1689 N N . SER A 1 202 ? 22.168 -16.949 -12.266 1.00 74.25 202 SER A N 1
ATOM 1690 C CA . SER A 1 202 ? 23.370 -16.338 -11.671 1.00 74.25 202 SER A CA 1
ATOM 1691 C C . SER A 1 202 ? 23.812 -17.062 -10.388 1.00 74.25 202 SER A C 1
ATOM 1693 O O . SER A 1 202 ? 25.006 -17.230 -10.143 1.00 74.25 202 SER A O 1
ATOM 1695 N N . GLY A 1 203 ? 22.867 -17.559 -9.581 1.00 76.62 203 GLY A N 1
ATOM 1696 C CA . GLY A 1 203 ? 23.157 -18.369 -8.391 1.00 76.62 203 GLY A CA 1
ATOM 1697 C C . GLY A 1 203 ? 23.710 -19.758 -8.727 1.00 76.62 203 GLY A C 1
ATOM 1698 O O . GLY A 1 203 ? 24.647 -20.233 -8.079 1.00 76.62 203 GLY A O 1
ATOM 1699 N N . VAL A 1 204 ? 23.190 -20.394 -9.779 1.00 75.81 204 VAL A N 1
ATOM 1700 C CA . VAL A 1 204 ? 23.747 -21.644 -10.318 1.00 75.81 204 VAL A CA 1
ATOM 1701 C C . VAL A 1 204 ? 25.157 -21.404 -10.862 1.00 75.81 204 VAL A C 1
ATOM 1703 O O . VAL A 1 204 ? 26.050 -22.185 -10.566 1.00 75.81 204 VAL A O 1
ATOM 1706 N N . MET A 1 205 ? 25.410 -20.296 -11.563 1.00 70.88 205 MET A N 1
ATOM 1707 C CA . MET A 1 205 ? 26.756 -19.953 -12.054 1.00 70.88 205 MET A CA 1
ATOM 1708 C C . MET A 1 205 ? 27.755 -19.651 -10.928 1.00 70.88 205 MET A C 1
ATOM 1710 O O . MET A 1 205 ? 28.943 -19.926 -11.078 1.00 70.88 205 MET A O 1
ATOM 1714 N N . LEU A 1 206 ? 27.294 -19.132 -9.784 1.00 69.62 206 LEU A N 1
ATOM 1715 C CA . LEU A 1 206 ? 28.133 -18.937 -8.597 1.00 69.62 206 LEU A CA 1
ATOM 1716 C C . LEU A 1 206 ? 28.548 -20.269 -7.944 1.00 69.62 206 LEU A C 1
ATOM 1718 O O . LEU A 1 206 ? 29.626 -20.359 -7.359 1.00 69.62 206 LEU A O 1
ATOM 1722 N N . THR A 1 207 ? 27.689 -21.289 -8.017 1.00 69.06 207 THR A N 1
ATOM 1723 C CA . THR A 1 207 ? 27.870 -22.580 -7.327 1.00 69.06 207 THR A CA 1
ATOM 1724 C C . THR A 1 207 ? 28.464 -23.671 -8.222 1.00 69.06 207 THR A C 1
ATOM 1726 O O . THR A 1 207 ? 29.235 -24.499 -7.740 1.00 69.06 207 THR A O 1
ATOM 1729 N N . CYS A 1 208 ? 28.164 -23.660 -9.522 1.00 63.44 208 CYS A N 1
ATOM 1730 C CA . CYS A 1 208 ? 28.706 -24.575 -10.525 1.00 63.44 208 CYS A CA 1
ATOM 1731 C C . CYS A 1 208 ? 29.955 -23.967 -11.172 1.00 63.44 208 CYS A C 1
ATOM 1733 O O . CYS A 1 208 ? 29.876 -23.170 -12.103 1.00 63.44 208 CYS A O 1
ATOM 1735 N N . LEU A 1 209 ? 31.124 -24.352 -10.669 1.00 54.16 209 LEU A N 1
ATOM 1736 C CA . LEU A 1 209 ? 32.376 -23.645 -10.915 1.00 54.16 209 LEU A CA 1
ATOM 1737 C C . LEU A 1 209 ? 33.175 -24.091 -12.165 1.00 54.16 209 LEU A C 1
ATOM 1739 O O . LEU A 1 209 ? 34.267 -23.576 -12.395 1.00 54.16 209 LEU A O 1
ATOM 1743 N N . ASP A 1 210 ? 32.667 -25.022 -12.981 1.00 54.84 210 ASP A N 1
ATOM 1744 C CA . ASP A 1 210 ? 33.558 -25.890 -13.778 1.00 54.84 210 ASP A CA 1
ATOM 1745 C C . ASP A 1 210 ? 33.552 -25.716 -15.310 1.00 54.84 210 ASP A C 1
ATOM 1747 O O . ASP A 1 210 ? 34.195 -26.501 -16.004 1.00 54.84 210 ASP A O 1
ATOM 1751 N N . THR A 1 211 ? 32.920 -24.687 -15.895 1.00 51.34 211 THR A N 1
ATOM 1752 C CA . THR A 1 211 ? 33.077 -24.427 -17.350 1.00 51.34 211 THR A CA 1
ATOM 1753 C C . THR A 1 211 ? 33.291 -22.942 -17.695 1.00 51.34 211 THR A C 1
ATOM 1755 O O . THR A 1 211 ? 32.332 -22.186 -17.859 1.00 51.34 211 THR A O 1
ATOM 1758 N N . PRO A 1 212 ? 34.550 -22.491 -17.885 1.00 55.81 212 PRO A N 1
ATOM 1759 C CA . PRO A 1 212 ? 34.881 -21.071 -18.060 1.00 55.81 212 PRO A CA 1
ATOM 1760 C C . PRO A 1 212 ? 34.314 -20.426 -19.336 1.00 55.81 212 PRO A C 1
ATOM 1762 O O . PRO A 1 212 ? 34.287 -19.199 -19.433 1.00 55.81 212 PRO A O 1
ATOM 1765 N N . THR A 1 213 ? 33.868 -21.212 -20.316 1.00 53.44 213 THR A N 1
ATOM 1766 C CA . THR A 1 213 ? 33.250 -20.742 -21.567 1.00 53.44 213 THR A CA 1
ATOM 1767 C C . THR A 1 213 ? 31.734 -20.573 -21.465 1.00 53.44 213 THR A C 1
ATOM 1769 O O . THR A 1 213 ? 31.198 -19.635 -22.053 1.00 53.44 213 THR A O 1
ATOM 1772 N N . HIS A 1 214 ? 31.034 -21.415 -20.700 1.00 52.72 214 HIS A N 1
ATOM 1773 C CA . HIS A 1 214 ? 29.577 -21.319 -20.548 1.00 52.72 214 HIS A CA 1
ATOM 1774 C C . HIS A 1 214 ? 29.166 -20.214 -19.570 1.00 52.72 214 HIS A C 1
ATOM 1776 O O . HIS A 1 214 ? 28.214 -19.484 -19.849 1.00 52.72 214 HIS A O 1
ATOM 1782 N N . SER A 1 215 ? 29.936 -20.003 -18.496 1.00 57.25 215 SER A N 1
ATOM 1783 C CA . SER A 1 215 ? 29.660 -18.943 -17.516 1.00 57.25 215 SER A CA 1
ATOM 1784 C C . SER A 1 215 ? 29.760 -17.533 -18.113 1.00 57.25 215 SER A C 1
ATOM 1786 O O . SER A 1 215 ? 28.957 -16.666 -17.782 1.00 57.25 215 SER A O 1
ATOM 1788 N N . ARG A 1 216 ? 30.691 -17.288 -19.049 1.00 58.22 216 ARG A N 1
ATOM 1789 C CA . ARG A 1 216 ? 30.873 -15.956 -19.664 1.00 58.22 216 ARG A CA 1
ATOM 1790 C C . ARG A 1 216 ? 29.747 -15.596 -20.629 1.00 58.22 216 ARG A C 1
ATOM 1792 O O . ARG A 1 216 ? 29.216 -14.495 -20.555 1.00 58.22 216 ARG A O 1
ATOM 1799 N N . VAL A 1 217 ? 29.361 -16.518 -21.514 1.00 57.22 217 VAL A N 1
ATOM 1800 C CA . VAL A 1 217 ? 28.269 -16.294 -22.483 1.00 57.22 217 VAL A CA 1
ATOM 1801 C C . VAL A 1 217 ? 26.953 -16.014 -21.759 1.00 57.22 217 VAL A C 1
ATOM 1803 O O . VAL A 1 217 ? 26.199 -15.137 -22.176 1.00 57.22 217 VAL A O 1
ATOM 1806 N N . PHE A 1 218 ? 26.714 -16.704 -20.643 1.00 62.34 218 PHE A N 1
ATOM 1807 C CA . PHE A 1 218 ? 25.525 -16.493 -19.832 1.00 62.34 218 PHE A CA 1
ATOM 1808 C C . PHE A 1 218 ? 25.502 -15.106 -19.161 1.00 62.34 218 PHE A C 1
ATOM 1810 O O . PHE A 1 218 ? 24.497 -14.405 -19.251 1.00 62.34 218 PHE A O 1
ATOM 1817 N N . LEU A 1 219 ? 26.626 -14.657 -18.588 1.00 62.19 219 LEU A N 1
ATOM 1818 C CA . LEU A 1 219 ? 26.761 -13.313 -18.004 1.00 62.19 219 LEU A CA 1
ATOM 1819 C C . LEU A 1 219 ? 26.516 -12.191 -19.027 1.00 62.19 219 LEU A C 1
ATOM 1821 O O . LEU A 1 219 ? 25.820 -11.222 -18.725 1.00 62.19 219 LEU A O 1
ATOM 1825 N N . TYR A 1 220 ? 27.043 -12.322 -20.250 1.00 63.06 220 TYR A N 1
ATOM 1826 C CA . TYR A 1 220 ? 26.812 -11.337 -21.314 1.00 63.06 220 TYR A CA 1
ATOM 1827 C C . TYR A 1 220 ? 25.364 -11.333 -21.809 1.00 63.06 220 TYR A C 1
ATOM 1829 O O . TYR A 1 220 ? 24.824 -10.267 -22.105 1.00 63.06 220 TYR A O 1
ATOM 1837 N N . PHE A 1 221 ? 24.730 -12.504 -21.895 1.00 63.91 221 PHE A N 1
ATOM 1838 C CA . PHE A 1 221 ? 23.332 -12.635 -22.300 1.00 63.91 221 PHE A CA 1
ATOM 1839 C C . PHE A 1 221 ? 22.386 -11.995 -21.277 1.00 63.91 221 PHE A C 1
ATOM 1841 O O . PHE A 1 221 ? 21.509 -11.216 -21.653 1.00 63.91 221 PHE A O 1
ATOM 1848 N N . ASP A 1 222 ? 22.614 -12.255 -19.992 1.00 64.06 222 ASP A N 1
ATOM 1849 C CA . ASP A 1 222 ? 21.807 -11.718 -18.898 1.00 64.06 222 ASP A CA 1
ATOM 1850 C C . ASP A 1 222 ? 21.990 -10.195 -18.746 1.00 64.06 222 ASP A C 1
ATOM 1852 O O . ASP A 1 222 ? 21.020 -9.442 -18.633 1.00 64.06 222 ASP A O 1
ATOM 1856 N N . TYR A 1 223 ? 23.226 -9.708 -18.900 1.00 64.12 223 TYR A N 1
ATOM 1857 C CA . TYR A 1 223 ? 23.533 -8.277 -18.963 1.00 64.12 223 TYR A CA 1
ATOM 1858 C C . TYR A 1 223 ? 22.883 -7.576 -20.173 1.00 64.12 223 TYR A C 1
ATOM 1860 O O . TYR A 1 223 ? 22.336 -6.476 -20.053 1.00 64.12 223 TYR A O 1
ATOM 1868 N N . PHE A 1 224 ? 22.901 -8.209 -21.351 1.00 61.09 224 PHE A N 1
ATOM 1869 C CA . PHE A 1 224 ? 22.275 -7.671 -22.562 1.00 61.09 224 PHE A CA 1
ATOM 1870 C C . PHE A 1 224 ? 20.746 -7.605 -22.440 1.00 61.09 224 PHE A C 1
ATOM 1872 O O . PHE A 1 224 ? 20.128 -6.625 -22.868 1.00 61.09 224 PHE A O 1
ATOM 1879 N N . LEU A 1 225 ? 20.132 -8.612 -21.817 1.00 59.00 225 LEU A N 1
ATOM 1880 C CA . LEU A 1 225 ? 18.704 -8.610 -21.505 1.00 59.00 225 LEU A CA 1
ATOM 1881 C C . LEU A 1 225 ? 18.345 -7.503 -20.510 1.00 59.00 225 LEU A C 1
ATOM 1883 O O . LEU A 1 225 ? 17.364 -6.792 -20.735 1.00 59.00 225 LEU A O 1
ATOM 1887 N N . HIS A 1 226 ? 19.178 -7.274 -19.493 1.00 64.56 226 HIS A N 1
ATOM 1888 C CA . HIS A 1 226 ? 19.004 -6.174 -18.546 1.00 64.56 226 HIS A CA 1
ATOM 1889 C C . HIS A 1 226 ? 19.050 -4.785 -19.217 1.00 64.56 226 HIS A C 1
ATOM 1891 O O . HIS A 1 226 ? 18.179 -3.942 -18.987 1.00 64.56 226 HIS A O 1
ATOM 1897 N N . LEU A 1 227 ? 20.008 -4.546 -20.118 1.00 60.06 227 LEU A N 1
ATOM 1898 C CA . LEU A 1 227 ? 20.107 -3.289 -20.880 1.00 60.06 227 LEU A CA 1
ATOM 1899 C C . LEU A 1 227 ? 18.900 -3.043 -21.794 1.00 60.06 227 LEU A C 1
ATOM 1901 O O . LEU A 1 227 ? 18.493 -1.896 -21.997 1.00 60.06 227 LEU A O 1
ATOM 1905 N N . LYS A 1 228 ? 18.327 -4.112 -22.354 1.00 55.38 228 LYS A N 1
ATOM 1906 C CA . LYS A 1 228 ? 17.123 -4.036 -23.191 1.00 55.38 228 LYS A CA 1
ATOM 1907 C C . LYS A 1 228 ? 15.862 -3.799 -22.350 1.00 55.38 228 LYS A C 1
ATOM 1909 O O . LYS A 1 228 ? 14.926 -3.171 -22.839 1.00 55.38 228 LYS A O 1
ATOM 1914 N N . ALA A 1 229 ? 15.870 -4.254 -21.097 1.00 51.72 229 ALA A N 1
ATOM 1915 C CA . ALA A 1 229 ? 14.806 -4.060 -20.116 1.00 51.72 229 ALA A CA 1
ATOM 1916 C C . ALA A 1 229 ? 14.707 -2.638 -19.580 1.00 51.72 229 ALA A C 1
ATOM 1918 O O . ALA A 1 229 ? 13.611 -2.110 -19.441 1.00 51.72 229 ALA A O 1
ATOM 1919 N N . SER A 1 230 ? 15.850 -2.000 -19.337 1.00 49.41 230 SER A N 1
ATOM 1920 C CA . SER A 1 230 ? 15.930 -0.654 -18.758 1.00 49.41 230 SER A CA 1
ATOM 1921 C C . SER A 1 230 ? 15.396 0.465 -19.682 1.00 49.41 230 SER A C 1
ATOM 1923 O O . SER A 1 230 ? 15.276 1.613 -19.268 1.00 49.41 230 SER A O 1
ATOM 1925 N N . LYS A 1 231 ? 15.066 0.152 -20.947 1.00 45.31 231 LYS A N 1
ATOM 1926 C CA . LYS A 1 231 ? 14.577 1.106 -21.966 1.00 45.31 231 LYS A CA 1
ATOM 1927 C C . LYS A 1 231 ? 13.066 1.028 -22.259 1.00 45.31 231 LYS A C 1
ATOM 1929 O O . LYS A 1 231 ? 12.614 1.705 -23.183 1.00 45.31 231 LYS A O 1
ATOM 1934 N N . LEU A 1 232 ? 12.307 0.200 -21.537 1.00 37.59 232 LEU A N 1
ATOM 1935 C CA . LEU A 1 232 ? 10.857 -0.010 -21.701 1.00 37.59 232 LEU A CA 1
ATOM 1936 C C . LEU A 1 232 ? 10.087 0.439 -20.460 1.00 37.59 232 LEU A C 1
ATOM 1938 O O . LEU A 1 232 ? 8.942 0.904 -20.650 1.00 37.59 232 LEU A O 1
#

Sequence (232 aa):
MPPSLTAALQEWESLEKEYHQIQESHRLYLQKLEEVSKLQSNCSSSIARQRSRLKDMSQLMKKCNKERLTEEDVKTLDEIKEHIKARPNTFFEMEAFLPKKNGYECHYIKNIISQVSGEGHVKEFAYKDEYEKFKLYLTVILLLFAFMCYCFVSYRFVDAILNFLLVWYYCTLTVRESILISNGSRIKGWWVFHHYVSAFLSGVMLTCLDTPTHSRVFLYFDYFLHLKASKL

Radius of gyration: 31.34 Å; chains: 1; bounding box: 73×55×95 Å

pLDDT: mean 74.35, std 12.05, range [37.59, 93.38]

Foldseek 3Di:
DPDDPVVVVVVVVVVVVVVVVVVVVVVVVLVVLVVVLVVLVVLVVVLVVVLVVLVVVVVV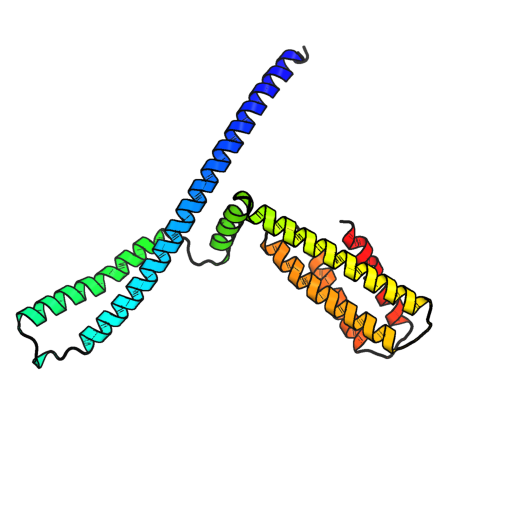LVVDDPVPDDPVRVVVSVVVVVVSVVVVVVSVVVCVPHDPPPVQPSLVSVLVSCCVVVNNVVVLVVLVVVVLVVLVVLLVVLVVLVVCCVVPPDDLVSLLVSLVSQLVVLVVVLVSVVVNVSSPDDDDVVVSVLSVVSNVVSVVCNVVPPDPVVSVVSSVVNSVVSVVVSVD

Secondary structure (DSSP, 8-state):
-PPPHHHHHHHHHHHHHHHHHHHHHHHHHHHHHHHHHHHHHHHHHHHHHHHHHHHHHHHHHHHS-GGG--HHHHHHHHHHHHHHHHHHHHHHHHHHTSPP--HHHHHHHHHHHHHHTSHHHHHHHHHHHHHHHHHHHHHHHHHHHHHHHHHSTT-HHHHHHHHHHHHHHHHHHHHHHHHHHHTT----HHHHHHHHHHHHHHHHHHH----TTHHHHHHHHHHHHHHHHTT-